Protein AF-A0A962F433-F1 (afdb_monomer_lite)

Radius of gyration: 28.14 Å; chains: 1; bounding box: 50×60×99 Å

Sequence (188 aa):
MLTGRLFIFEGDSFLDMFKFFKIVKGKINSLVKFFMELSWILIEVACFAVGLFFLVEISLDFKKDVLLYTNSAFVVCLGLASLSYNLSRAIKEDERSDKIQYAGERLTHGAVLFILASLLNFLNSHWLAELSPYSNLYEITGWIINIIGALIYLVLYVGLMSANAGIIVLHRDLLANMHRRKEMIDYM

Foldseek 3Di:
DDDDDPPPPDPVVVVVVVVVVVVVVVVVVVVVVVVVVVVLVVVLVVLLVVLVVVLVVCLVDVPPPLLVVLQVLLVVLQVQLVVLQVVLVVDPDVVLSVLSNLLSVLSNLLSVLSVVLSVLSVCLVVVCVVCVVPVVCVVVNVVVSVVSSVVSSVSSVSSSVSNSVSVVSVSVSVVVVVVVVVVVVVVD

pLDDT: mean 81.87, std 13.69, range [36.34, 98.0]

Structure (mmCIF, N/CA/C/O backbone):
data_AF-A0A962F433-F1
#
_entry.id   AF-A0A962F433-F1
#
loop_
_atom_site.group_PDB
_atom_site.id
_atom_site.type_symbol
_atom_site.label_atom_id
_atom_site.label_alt_id
_atom_site.label_comp_id
_atom_site.label_asym_id
_atom_site.label_entity_id
_atom_site.label_seq_id
_atom_site.pdbx_PDB_ins_code
_atom_site.Cartn_x
_atom_site.Cartn_y
_atom_site.Cartn_z
_atom_site.occupancy
_atom_site.B_iso_or_equiv
_atom_site.auth_seq_id
_atom_site.auth_comp_id
_atom_site.auth_asym_id
_atom_site.auth_atom_id
_atom_site.pdbx_PDB_model_num
ATOM 1 N N . MET A 1 1 ? -18.717 -47.685 63.479 1.00 38.16 1 MET A N 1
ATOM 2 C CA . MET A 1 1 ? -17.706 -46.654 63.801 1.00 38.16 1 MET A CA 1
ATOM 3 C C . MET A 1 1 ? -16.967 -46.288 62.519 1.00 38.16 1 MET A C 1
ATOM 5 O O . MET A 1 1 ? -15.966 -46.902 62.210 1.00 38.16 1 MET A O 1
ATOM 9 N N . LEU A 1 2 ? -17.516 -45.362 61.735 1.00 36.34 2 LEU A N 1
ATOM 10 C CA . LEU A 1 2 ? -16.852 -44.660 60.628 1.00 36.34 2 LEU A CA 1
ATOM 11 C C . LEU A 1 2 ? -17.648 -43.360 60.480 1.00 36.34 2 LEU A C 1
ATOM 13 O O . LEU A 1 2 ? -18.587 -43.258 59.698 1.00 36.34 2 LEU A O 1
ATOM 17 N N . THR A 1 3 ? -17.389 -42.423 61.389 1.00 42.47 3 THR A N 1
ATOM 18 C CA . THR A 1 3 ? -17.993 -41.095 61.366 1.00 42.47 3 THR A CA 1
ATOM 19 C C . THR A 1 3 ? -17.381 -40.318 60.211 1.00 42.47 3 THR A C 1
ATOM 21 O O . THR A 1 3 ? -16.181 -40.044 60.189 1.00 42.47 3 THR A O 1
ATOM 24 N N . GLY A 1 4 ? -18.229 -40.000 59.233 1.00 47.94 4 GLY A N 1
ATOM 25 C CA . GLY A 1 4 ? -17.903 -39.113 58.131 1.00 47.94 4 GLY A CA 1
ATOM 26 C C . GLY A 1 4 ? -17.435 -37.764 58.661 1.00 47.94 4 GLY A C 1
ATOM 27 O O . GLY A 1 4 ? -18.178 -37.050 59.331 1.00 47.94 4 GLY A O 1
ATOM 28 N N . ARG A 1 5 ? -16.195 -37.406 58.335 1.00 38.88 5 ARG A N 1
ATOM 29 C CA . ARG A 1 5 ? -15.767 -36.012 58.344 1.00 38.88 5 ARG A CA 1
ATOM 30 C C . ARG A 1 5 ? -16.198 -35.410 57.015 1.00 38.88 5 ARG A C 1
ATOM 32 O O . ARG A 1 5 ? -15.470 -35.483 56.029 1.00 38.88 5 ARG A O 1
ATOM 39 N N . LEU A 1 6 ? -17.407 -34.846 56.996 1.00 43.69 6 LEU A N 1
ATOM 40 C CA . LEU A 1 6 ? -17.711 -33.768 56.064 1.00 43.69 6 LEU A CA 1
ATOM 41 C C . LEU A 1 6 ? -16.676 -32.672 56.332 1.00 43.69 6 LEU A C 1
ATOM 43 O O . LEU A 1 6 ? -16.657 -32.086 57.414 1.00 43.69 6 LEU A O 1
ATOM 47 N N . PHE A 1 7 ? -15.794 -32.433 55.365 1.00 47.03 7 PHE A N 1
ATOM 48 C CA . PHE A 1 7 ? -15.006 -31.212 55.324 1.00 47.03 7 PHE A CA 1
ATOM 49 C C . PHE A 1 7 ? -15.984 -30.059 55.106 1.00 47.03 7 PHE A C 1
ATOM 51 O O . PHE A 1 7 ? -16.404 -29.776 53.986 1.00 47.03 7 PHE A O 1
ATOM 58 N N . ILE A 1 8 ? -16.395 -29.440 56.208 1.00 46.31 8 ILE A N 1
ATOM 59 C CA . ILE A 1 8 ? -17.013 -28.123 56.196 1.00 46.31 8 ILE A CA 1
ATOM 60 C C . ILE A 1 8 ? -15.886 -27.173 55.797 1.00 46.31 8 ILE A C 1
ATOM 62 O O . ILE A 1 8 ? -15.011 -26.859 56.597 1.00 46.31 8 ILE A O 1
ATOM 66 N N . PHE A 1 9 ? -15.859 -26.801 54.520 1.00 50.06 9 PHE A N 1
ATOM 67 C CA . PHE A 1 9 ? -15.048 -25.692 54.048 1.00 50.06 9 PHE A CA 1
ATOM 68 C C . PHE A 1 9 ? -15.630 -24.415 54.667 1.00 50.06 9 PHE A C 1
ATOM 70 O O . PHE A 1 9 ? -16.711 -23.967 54.288 1.00 50.06 9 PHE A O 1
ATOM 77 N N . GLU A 1 10 ? -14.941 -23.879 55.675 1.00 49.19 10 GLU A N 1
ATOM 78 C CA . GLU A 1 10 ? -15.210 -22.561 56.250 1.00 49.19 10 GLU A CA 1
ATOM 79 C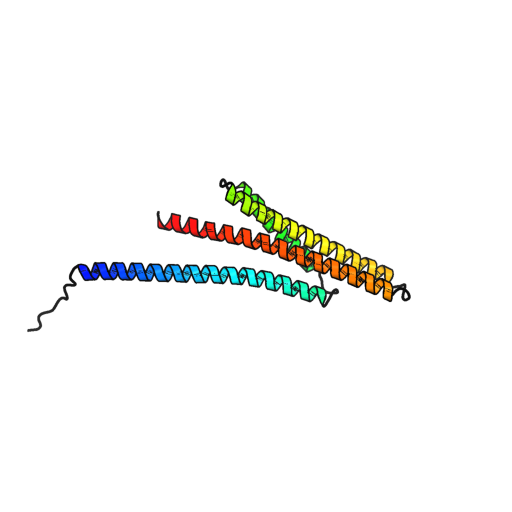 C . GLU A 1 10 ? -15.241 -21.502 55.134 1.00 49.19 10 GLU A C 1
ATOM 81 O O . GLU A 1 10 ? -14.459 -21.560 54.176 1.00 49.19 10 GLU A O 1
ATOM 86 N N . GLY A 1 11 ? -16.181 -20.557 55.241 1.00 53.44 11 GLY A N 1
ATOM 87 C CA . GLY A 1 11 ? -16.595 -19.624 54.183 1.00 53.44 11 GLY A CA 1
ATOM 88 C C . GLY A 1 11 ? -15.496 -18.749 53.562 1.00 53.44 11 GLY A C 1
ATOM 89 O O . GLY A 1 11 ? -15.713 -18.193 52.486 1.00 53.44 11 GLY A O 1
ATOM 90 N N . ASP A 1 12 ? -14.308 -18.686 54.161 1.00 58.72 12 ASP A N 1
ATOM 91 C CA . ASP A 1 12 ? -13.152 -17.952 53.631 1.00 58.72 12 ASP A CA 1
ATOM 92 C C . ASP A 1 12 ? -12.497 -18.662 52.431 1.00 58.72 12 ASP A C 1
ATOM 94 O O . ASP A 1 12 ? -12.064 -18.025 51.469 1.00 58.72 12 ASP A O 1
ATOM 98 N N . SER A 1 13 ? -12.531 -19.997 52.411 1.00 63.09 13 SER A N 1
ATOM 99 C CA . SER A 1 13 ? -11.939 -20.820 51.344 1.00 63.09 13 SER A CA 1
ATOM 100 C C . SER A 1 13 ? -12.614 -20.642 49.978 1.00 63.09 13 SER A C 1
ATOM 102 O O . SER A 1 13 ? -11.958 -20.675 48.934 1.00 63.09 13 SER A O 1
ATOM 104 N N . PHE A 1 14 ? -13.929 -20.409 49.967 1.00 62.56 14 PHE A N 1
ATOM 105 C CA . PHE A 1 14 ? -14.698 -20.197 48.743 1.00 62.56 14 PHE A CA 1
ATOM 106 C C . PHE A 1 14 ? -14.439 -18.802 48.159 1.00 62.56 14 PHE A C 1
ATOM 108 O O . PHE A 1 14 ? -14.333 -18.639 46.941 1.00 62.56 14 PHE A O 1
ATOM 115 N N . LEU A 1 15 ? -14.265 -17.801 49.027 1.00 70.06 15 LEU A N 1
ATOM 116 C CA . LEU A 1 15 ? -13.930 -16.433 48.640 1.00 70.06 15 LEU A CA 1
ATOM 117 C C . LEU A 1 15 ? -12.518 -16.351 48.036 1.00 70.06 15 LEU A C 1
ATOM 119 O O . LEU A 1 15 ? -12.305 -15.674 47.025 1.00 70.06 15 LEU A O 1
ATOM 123 N N . ASP A 1 16 ? -11.566 -17.080 48.616 1.00 74.88 16 ASP A N 1
ATOM 124 C CA . ASP A 1 16 ? -10.194 -17.167 48.115 1.00 74.88 16 ASP A CA 1
ATOM 125 C C . ASP A 1 16 ? -10.103 -17.954 46.805 1.00 74.88 16 ASP A C 1
ATOM 127 O O . ASP A 1 16 ? -9.388 -17.544 45.886 1.00 74.88 16 ASP A O 1
ATOM 131 N N . MET A 1 17 ? -10.915 -19.002 46.647 1.00 71.69 17 MET A N 1
ATOM 132 C CA . MET A 1 17 ? -11.066 -19.704 45.374 1.00 71.69 17 MET A CA 1
ATOM 133 C C . MET A 1 17 ? -11.628 -18.775 44.282 1.00 71.69 17 MET A C 1
ATOM 135 O O . MET A 1 17 ? -11.109 -18.747 43.165 1.00 71.69 17 MET A O 1
ATOM 139 N N . PHE A 1 18 ? -12.622 -17.936 44.594 1.00 72.69 18 PHE A N 1
ATOM 140 C CA . PHE A 1 18 ? -13.155 -16.936 43.658 1.00 72.69 18 PHE A CA 1
ATOM 141 C C . PHE A 1 18 ? -12.119 -15.874 43.259 1.00 72.69 18 PHE A C 1
ATOM 143 O O . PHE A 1 18 ? -12.003 -15.533 42.076 1.00 72.69 18 PHE A O 1
ATOM 150 N N . LYS A 1 19 ? -11.332 -15.365 44.216 1.00 74.19 19 LYS A N 1
ATOM 151 C CA . LYS A 1 19 ? -10.219 -14.441 43.932 1.00 74.19 19 LYS A CA 1
ATOM 152 C C . LYS A 1 19 ? -9.170 -15.099 43.039 1.00 74.19 19 LYS A C 1
ATOM 154 O O . LYS A 1 19 ? -8.729 -14.479 42.070 1.00 74.19 19 LYS A O 1
ATOM 159 N N . PHE A 1 20 ? -8.820 -16.354 43.316 1.00 76.88 20 PHE A N 1
ATOM 160 C CA . PHE A 1 20 ? -7.895 -17.132 42.499 1.00 76.88 20 PHE A CA 1
ATOM 161 C C . PHE A 1 20 ? -8.406 -17.282 41.060 1.00 76.88 20 PHE A C 1
ATOM 163 O O . PHE A 1 20 ? -7.689 -16.933 40.121 1.00 76.88 20 PHE A O 1
ATOM 170 N N . PHE A 1 21 ? -9.669 -17.678 40.863 1.00 75.88 21 PHE A N 1
ATOM 171 C CA . PHE A 1 21 ? -10.275 -17.762 39.529 1.00 75.88 21 PHE A CA 1
ATOM 172 C C . PHE A 1 21 ? -10.290 -16.415 38.799 1.00 75.88 21 PHE A C 1
ATOM 174 O O . PHE A 1 21 ? -10.007 -16.367 37.602 1.00 75.88 21 PHE A O 1
ATOM 181 N N . LYS A 1 22 ? -10.555 -15.306 39.500 1.00 74.81 22 LYS A N 1
ATOM 182 C CA . LYS A 1 22 ? -10.522 -13.959 38.911 1.00 74.81 22 LYS A CA 1
ATOM 183 C C . LYS A 1 22 ? -9.113 -13.571 38.448 1.00 74.81 22 LYS A C 1
ATOM 185 O O . LYS A 1 22 ? -8.963 -13.031 37.353 1.00 74.81 22 LYS A O 1
ATOM 190 N N . ILE A 1 23 ? -8.084 -13.888 39.237 1.00 81.75 23 ILE A N 1
ATOM 191 C CA . ILE A 1 23 ? -6.675 -13.644 38.887 1.00 81.75 23 ILE A CA 1
ATOM 192 C C . ILE A 1 23 ? -6.256 -14.506 37.690 1.00 81.75 23 ILE A C 1
ATOM 194 O O . ILE A 1 23 ? -5.648 -13.994 36.749 1.00 81.75 23 ILE A O 1
ATOM 198 N N . VAL A 1 24 ? -6.605 -15.796 37.693 1.00 81.44 24 VAL A N 1
ATOM 199 C CA . VAL A 1 24 ? -6.299 -16.720 36.591 1.00 81.44 24 VAL A CA 1
ATOM 200 C C . VAL A 1 24 ? -6.995 -16.274 35.304 1.00 81.44 24 VAL A C 1
ATOM 202 O O . VAL A 1 24 ? -6.338 -16.156 34.272 1.00 81.44 24 VAL A O 1
ATOM 205 N N . LYS A 1 25 ? -8.286 -15.921 35.363 1.00 76.44 25 LYS A N 1
ATOM 206 C CA . LYS A 1 25 ? -9.039 -15.390 34.215 1.00 76.44 25 LYS A CA 1
ATOM 207 C C . LYS A 1 25 ? -8.433 -14.084 33.688 1.00 76.44 25 LYS A C 1
ATOM 209 O O . LYS A 1 25 ? -8.300 -13.920 32.479 1.00 76.44 25 LYS A O 1
ATOM 214 N N . GLY A 1 26 ? -8.003 -13.187 34.579 1.00 79.25 26 GLY A N 1
ATOM 215 C CA . GLY A 1 26 ? -7.304 -11.953 34.208 1.00 79.25 26 GLY A CA 1
ATOM 216 C C . GLY A 1 26 ? -5.981 -12.213 33.481 1.00 79.25 26 GLY A C 1
ATOM 217 O O . GLY A 1 26 ? -5.722 -11.612 32.438 1.00 79.25 26 GLY A O 1
ATOM 218 N N . LYS A 1 27 ? -5.172 -13.160 33.976 1.00 81.69 27 LYS A N 1
ATOM 219 C CA . LYS A 1 27 ? -3.921 -13.568 33.317 1.00 81.69 27 LYS A CA 1
ATOM 220 C C . LYS A 1 27 ? -4.173 -14.205 31.951 1.00 81.69 27 LYS A C 1
ATOM 222 O O . LYS A 1 27 ? -3.491 -13.838 31.002 1.00 81.69 27 LYS A O 1
ATOM 227 N N . ILE A 1 28 ? -5.163 -15.093 31.833 1.00 81.25 28 ILE A N 1
ATOM 228 C CA . ILE A 1 28 ? -5.533 -15.727 30.557 1.00 81.25 28 ILE A CA 1
ATOM 229 C C . ILE A 1 28 ? -5.975 -14.670 29.537 1.00 81.25 28 ILE A C 1
ATOM 231 O O . ILE A 1 28 ? -5.488 -14.675 28.411 1.00 81.25 28 ILE A O 1
ATOM 235 N N . ASN A 1 29 ? -6.829 -13.721 29.930 1.00 78.25 29 ASN A N 1
ATOM 236 C CA . ASN A 1 29 ? -7.275 -12.647 29.038 1.00 78.25 29 ASN A CA 1
ATOM 237 C C . ASN A 1 29 ? -6.117 -11.759 28.562 1.00 78.25 29 ASN A C 1
ATOM 239 O O . ASN A 1 29 ? -6.071 -11.396 27.388 1.00 78.25 29 ASN A O 1
ATOM 243 N N . SER A 1 30 ? -5.172 -11.442 29.453 1.00 79.56 30 SER A N 1
ATOM 244 C CA . SER A 1 30 ? -3.957 -10.697 29.099 1.00 79.56 30 SER A CA 1
ATOM 245 C C . SER A 1 30 ? -3.109 -11.457 28.073 1.00 79.56 30 SER A C 1
ATOM 247 O O . SER A 1 30 ? -2.688 -10.898 27.062 1.00 79.56 30 SER A O 1
ATOM 249 N N . LEU A 1 31 ? -2.941 -12.764 28.280 1.00 81.25 31 LEU A N 1
ATOM 250 C CA . LEU A 1 31 ? -2.171 -13.638 27.399 1.00 81.25 31 LEU A CA 1
ATOM 251 C C . LEU A 1 31 ? -2.814 -13.751 26.006 1.00 81.25 31 LEU A C 1
ATOM 253 O O . LEU A 1 31 ? -2.136 -13.615 24.994 1.00 81.25 31 LEU A O 1
ATOM 257 N N . VAL A 1 32 ? -4.137 -13.931 25.947 1.00 80.62 32 VAL A N 1
ATOM 258 C CA . VAL A 1 32 ? -4.897 -13.974 24.686 1.00 80.62 32 VAL A CA 1
ATOM 259 C C . VAL A 1 32 ? -4.801 -12.645 23.936 1.00 80.62 32 VAL A C 1
ATOM 261 O O . VAL A 1 32 ? -4.606 -12.646 22.722 1.00 80.62 32 VAL A O 1
ATOM 264 N N . LYS A 1 33 ? -4.896 -11.510 24.641 1.00 78.56 33 LYS A N 1
ATOM 265 C CA . LYS A 1 33 ? -4.727 -10.183 24.035 1.00 78.56 33 LYS A CA 1
ATOM 266 C C . LYS A 1 33 ? -3.337 -10.030 23.414 1.00 78.56 33 LYS A C 1
ATOM 268 O O . LYS A 1 33 ? -3.244 -9.635 22.257 1.00 78.56 33 LYS A O 1
ATOM 273 N N . PHE A 1 34 ? -2.294 -10.433 24.137 1.00 81.69 34 PHE A N 1
ATOM 274 C CA . PHE A 1 34 ? -0.920 -10.414 23.639 1.00 81.69 34 PHE A CA 1
ATOM 275 C C . PHE A 1 34 ? -0.740 -11.267 22.373 1.00 81.69 34 PHE A C 1
ATOM 277 O O . PHE A 1 34 ? -0.182 -10.791 21.389 1.00 81.69 34 PHE A O 1
ATOM 284 N N . PHE A 1 35 ? -1.246 -12.506 22.357 1.00 82.81 35 PHE A N 1
ATOM 285 C CA . PHE A 1 35 ? -1.137 -13.370 21.175 1.00 82.81 35 PHE A CA 1
ATOM 286 C C . PHE A 1 35 ? -1.909 -12.834 19.969 1.00 82.81 35 PHE A C 1
ATOM 288 O O . PHE A 1 35 ? -1.421 -12.946 18.845 1.00 82.81 35 PHE A O 1
ATOM 295 N N . MET A 1 36 ? -3.079 -12.225 20.187 1.00 78.88 36 MET A N 1
ATOM 296 C CA . MET A 1 36 ? -3.802 -11.552 19.110 1.00 78.88 36 MET A CA 1
ATOM 297 C C . MET A 1 36 ? -2.973 -10.394 18.553 1.00 78.88 36 MET A C 1
ATOM 299 O O . MET A 1 36 ? -2.684 -10.400 17.361 1.00 78.88 36 MET A O 1
ATOM 303 N N . GLU A 1 37 ? -2.528 -9.454 19.391 1.00 81.50 37 GLU A N 1
ATOM 304 C CA . GLU A 1 37 ? -1.700 -8.314 18.962 1.00 81.50 37 GLU A CA 1
ATOM 305 C C . GLU A 1 37 ? -0.442 -8.767 18.202 1.00 81.50 37 GLU A C 1
ATOM 307 O O . GLU A 1 37 ? -0.130 -8.225 17.142 1.00 81.50 37 GLU A O 1
ATOM 312 N N . LEU A 1 38 ? 0.230 -9.819 18.679 1.00 85.12 38 LEU A N 1
ATOM 313 C CA . LEU A 1 38 ? 1.394 -10.395 18.009 1.00 85.12 38 LEU A CA 1
ATOM 314 C C . LEU A 1 38 ? 1.046 -10.983 16.634 1.00 85.12 38 LEU A C 1
ATOM 316 O O . LEU A 1 38 ? 1.749 -10.715 15.662 1.00 85.12 38 LEU A O 1
ATOM 320 N N . SER A 1 39 ? -0.036 -11.763 16.531 1.00 81.50 39 SER A N 1
ATOM 321 C CA . SER A 1 39 ? -0.467 -12.358 15.256 1.00 81.50 39 SER A CA 1
ATOM 322 C C . SER A 1 39 ? -0.776 -11.297 14.196 1.00 81.50 39 SER A C 1
ATOM 324 O O . SER A 1 39 ? -0.437 -11.463 13.027 1.00 81.50 39 SER A O 1
ATOM 326 N N . TRP A 1 40 ? -1.337 -10.167 14.621 1.00 81.12 40 TRP A N 1
ATOM 327 C CA . TRP A 1 40 ? -1.678 -9.038 13.767 1.00 81.12 40 TRP A CA 1
ATOM 328 C C . TRP A 1 40 ? -0.441 -8.294 13.257 1.00 81.12 40 TRP A C 1
ATOM 330 O O . TRP A 1 40 ? -0.351 -8.022 12.061 1.00 81.12 40 TRP A O 1
ATOM 340 N N . ILE A 1 41 ? 0.548 -8.042 14.122 1.00 85.94 41 ILE A N 1
ATOM 341 C CA . ILE A 1 41 ? 1.843 -7.468 13.713 1.00 85.94 41 ILE A CA 1
ATOM 342 C C . ILE A 1 41 ? 2.542 -8.389 12.706 1.00 85.94 41 ILE A C 1
ATOM 344 O O . ILE A 1 41 ? 3.097 -7.920 11.714 1.00 85.94 41 ILE A O 1
ATOM 348 N N . LEU A 1 42 ? 2.492 -9.706 12.925 1.00 87.19 42 LEU A N 1
ATOM 349 C CA . LEU A 1 42 ? 3.080 -10.673 11.998 1.00 87.19 42 LEU A CA 1
ATOM 350 C C . LEU A 1 42 ? 2.415 -10.624 10.616 1.00 87.19 42 LEU A C 1
ATOM 352 O O . LEU A 1 42 ? 3.120 -10.736 9.617 1.00 87.19 42 LEU A O 1
ATOM 356 N N . ILE A 1 43 ? 1.098 -10.408 10.544 1.00 85.00 43 ILE A N 1
ATOM 357 C CA . ILE A 1 43 ? 0.385 -10.229 9.270 1.00 85.00 43 ILE A CA 1
ATOM 358 C C . ILE A 1 43 ? 0.846 -8.948 8.562 1.00 85.00 43 ILE A C 1
ATOM 360 O O . ILE A 1 43 ? 1.142 -9.002 7.371 1.00 85.00 43 ILE A O 1
ATOM 364 N N . GLU A 1 44 ? 0.976 -7.819 9.269 1.00 86.00 44 GLU A N 1
ATOM 365 C CA . GLU A 1 44 ? 1.475 -6.562 8.677 1.00 86.00 44 GLU A CA 1
ATOM 366 C C . GLU A 1 44 ? 2.887 -6.725 8.101 1.00 86.00 44 GLU A C 1
ATOM 368 O O . GLU A 1 44 ? 3.152 -6.360 6.953 1.00 86.00 44 GLU A O 1
ATOM 373 N N . VAL A 1 45 ? 3.790 -7.323 8.885 1.00 88.62 45 VAL A N 1
ATOM 374 C CA . VAL A 1 45 ? 5.172 -7.584 8.465 1.00 88.62 45 VAL A CA 1
ATOM 375 C C . VAL A 1 45 ? 5.203 -8.548 7.281 1.00 88.62 45 VAL A C 1
ATOM 377 O O . VAL A 1 45 ? 5.955 -8.318 6.336 1.00 88.62 45 VAL A O 1
ATOM 380 N N . ALA A 1 46 ? 4.370 -9.592 7.288 1.00 87.56 46 ALA A N 1
ATOM 381 C CA . ALA A 1 46 ? 4.271 -10.535 6.181 1.00 87.56 46 ALA A CA 1
ATOM 382 C C . ALA A 1 46 ? 3.766 -9.857 4.898 1.00 87.56 46 ALA A C 1
ATOM 384 O O . ALA A 1 46 ? 4.375 -10.031 3.846 1.00 87.56 46 ALA A O 1
ATOM 385 N N . CYS A 1 47 ? 2.712 -9.038 4.970 1.00 86.19 47 CYS A N 1
ATOM 386 C CA . CYS A 1 47 ? 2.206 -8.283 3.820 1.00 86.19 47 CYS A CA 1
ATOM 387 C C . CYS A 1 47 ? 3.273 -7.343 3.242 1.00 86.19 47 CYS A C 1
ATOM 389 O O . CYS A 1 47 ? 3.460 -7.295 2.025 1.00 86.19 47 CYS A O 1
ATOM 391 N N . PHE A 1 48 ? 4.010 -6.637 4.103 1.00 90.00 48 PHE A N 1
ATOM 392 C CA . PHE A 1 48 ? 5.102 -5.771 3.668 1.00 90.00 48 PHE A CA 1
ATOM 393 C C . PHE A 1 48 ? 6.258 -6.562 3.040 1.00 90.00 48 PHE A C 1
ATOM 395 O O . PHE A 1 48 ? 6.759 -6.184 1.981 1.00 90.00 48 PHE A O 1
ATOM 402 N N . ALA A 1 49 ? 6.647 -7.690 3.641 1.00 90.56 49 ALA A N 1
ATOM 403 C CA . ALA A 1 49 ? 7.693 -8.566 3.122 1.00 90.56 49 ALA A CA 1
ATOM 404 C C . ALA A 1 49 ? 7.325 -9.164 1.756 1.00 90.56 49 ALA A C 1
ATOM 406 O O . ALA A 1 49 ? 8.178 -9.226 0.876 1.00 90.56 49 ALA A O 1
ATOM 407 N N . VAL A 1 50 ? 6.059 -9.541 1.548 1.00 89.56 50 VAL A N 1
ATOM 408 C CA . VAL A 1 50 ? 5.549 -9.988 0.242 1.00 89.56 50 VAL A CA 1
ATOM 409 C C . VAL A 1 50 ? 5.655 -8.866 -0.794 1.00 89.56 50 VAL A C 1
ATOM 411 O O . VAL A 1 50 ? 6.131 -9.100 -1.902 1.00 89.56 50 VAL A O 1
ATOM 414 N N . GLY A 1 51 ? 5.282 -7.634 -0.433 1.00 88.12 51 GLY A N 1
ATOM 415 C CA . GLY A 1 51 ? 5.451 -6.473 -1.309 1.00 88.12 51 GLY A CA 1
ATOM 416 C C . GLY A 1 51 ? 6.914 -6.220 -1.690 1.00 88.12 51 GLY A C 1
ATOM 417 O O . GLY A 1 51 ? 7.216 -6.002 -2.861 1.00 88.12 51 GLY A O 1
ATOM 418 N N . LEU A 1 52 ? 7.833 -6.309 -0.723 1.00 90.31 52 LEU A N 1
ATOM 419 C CA . LEU A 1 52 ? 9.273 -6.191 -0.972 1.00 90.31 52 LEU A CA 1
ATOM 420 C C . LEU A 1 52 ? 9.818 -7.334 -1.831 1.00 90.31 52 LEU A C 1
ATOM 422 O O . LEU A 1 52 ? 10.657 -7.091 -2.693 1.00 90.31 52 LEU A O 1
ATOM 426 N N . PHE A 1 53 ? 9.345 -8.561 -1.617 1.00 90.94 53 PHE A N 1
ATOM 427 C CA . PHE A 1 53 ? 9.730 -9.716 -2.421 1.00 90.94 53 PHE A CA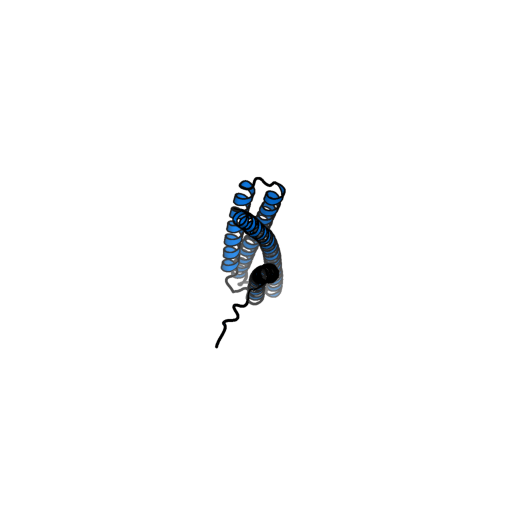 1
ATOM 428 C C . PHE A 1 53 ? 9.411 -9.484 -3.902 1.00 90.94 53 PHE A C 1
ATOM 430 O O . PHE A 1 53 ? 10.310 -9.586 -4.734 1.00 90.94 53 PHE A O 1
ATOM 437 N N . PHE A 1 54 ? 8.180 -9.070 -4.219 1.00 86.81 54 PHE A N 1
ATOM 438 C CA . PHE A 1 54 ? 7.796 -8.748 -5.598 1.00 86.81 54 PHE A CA 1
ATOM 439 C C . PHE A 1 54 ? 8.593 -7.572 -6.166 1.00 86.81 54 PHE A C 1
ATOM 441 O O . PHE A 1 54 ? 8.959 -7.572 -7.336 1.00 86.81 54 PHE A O 1
ATOM 448 N N . LEU A 1 55 ? 8.900 -6.574 -5.341 1.00 88.06 55 LEU A N 1
ATOM 449 C CA . LEU A 1 55 ? 9.691 -5.417 -5.750 1.00 88.06 55 LEU A CA 1
ATOM 450 C C . LEU A 1 55 ? 11.133 -5.810 -6.123 1.00 88.06 55 LEU A C 1
ATOM 452 O O . LEU A 1 55 ? 11.657 -5.333 -7.127 1.00 88.06 55 LEU A O 1
ATOM 456 N N . VAL A 1 56 ? 11.757 -6.718 -5.366 1.00 87.19 56 VAL A N 1
ATOM 457 C CA . VAL A 1 56 ? 13.071 -7.296 -5.701 1.00 87.19 56 VAL A CA 1
ATOM 458 C C . VAL A 1 56 ? 12.981 -8.168 -6.953 1.00 87.19 56 VAL A C 1
ATOM 460 O O . VAL A 1 56 ? 13.847 -8.086 -7.820 1.00 87.19 56 VAL A O 1
ATOM 463 N N . GLU A 1 57 ? 11.932 -8.976 -7.075 1.00 85.50 57 GLU A N 1
ATOM 464 C CA . GLU A 1 57 ? 11.699 -9.839 -8.233 1.00 85.50 57 GLU A CA 1
ATOM 465 C C . GLU A 1 57 ? 11.572 -9.035 -9.538 1.00 85.50 57 GLU A C 1
ATOM 467 O O . GLU A 1 57 ? 12.200 -9.390 -10.534 1.00 85.50 57 GLU A O 1
ATOM 472 N N . ILE A 1 58 ? 10.847 -7.912 -9.509 1.00 82.50 58 ILE A N 1
ATOM 473 C CA . ILE A 1 58 ? 10.723 -6.968 -10.632 1.00 82.50 58 ILE A CA 1
ATOM 474 C C . ILE A 1 58 ? 12.081 -6.341 -10.989 1.00 82.50 58 ILE A C 1
ATOM 476 O O . ILE A 1 58 ? 12.393 -6.193 -12.169 1.00 82.50 58 ILE A O 1
ATOM 480 N N . SER A 1 59 ? 12.911 -6.006 -9.996 1.00 78.38 59 SER A N 1
ATOM 481 C CA . SER A 1 59 ? 14.252 -5.448 -10.235 1.00 78.38 59 SER A CA 1
ATOM 482 C C . SER A 1 59 ? 15.231 -6.438 -10.855 1.00 78.38 59 SER A C 1
ATOM 484 O O . SER A 1 59 ? 16.138 -6.027 -11.578 1.00 78.38 59 SER A O 1
ATOM 486 N N . LEU A 1 60 ? 15.092 -7.727 -10.537 1.00 80.69 60 LEU A N 1
ATOM 487 C CA . LEU A 1 60 ? 15.964 -8.781 -11.054 1.00 80.69 60 LEU A CA 1
ATOM 488 C C . LEU A 1 60 ? 15.526 -9.270 -12.438 1.00 80.69 60 LEU A C 1
ATOM 490 O O . LEU A 1 60 ? 16.372 -9.702 -13.219 1.00 80.69 60 LEU A O 1
ATOM 494 N N . ASP A 1 61 ? 14.231 -9.196 -12.749 1.00 74.88 61 ASP A N 1
ATOM 495 C CA . ASP A 1 61 ? 13.677 -9.631 -14.028 1.00 74.88 61 ASP A CA 1
ATOM 496 C C . ASP A 1 61 ? 12.598 -8.665 -14.540 1.00 74.88 61 ASP A C 1
ATOM 498 O O . ASP A 1 61 ? 11.396 -8.869 -14.363 1.00 74.88 61 ASP A O 1
ATOM 502 N N . PHE A 1 62 ? 13.037 -7.624 -15.254 1.00 64.56 62 PHE A N 1
ATOM 503 C CA . PHE A 1 62 ? 12.153 -6.644 -15.898 1.00 64.56 62 PHE A CA 1
ATOM 504 C C . PHE A 1 62 ? 11.256 -7.234 -17.000 1.00 64.56 62 PHE A C 1
ATOM 506 O O . PHE A 1 62 ? 10.381 -6.532 -17.506 1.00 64.56 62 PHE A O 1
ATOM 513 N N . LYS A 1 63 ? 11.459 -8.499 -17.401 1.00 63.44 63 LYS A N 1
ATOM 514 C CA . LYS A 1 63 ? 10.598 -9.179 -18.380 1.00 63.44 63 LYS A CA 1
ATOM 515 C C . LYS A 1 63 ? 9.391 -9.857 -17.737 1.00 63.44 63 LYS A C 1
ATOM 517 O O . LYS A 1 63 ? 8.504 -10.287 -18.472 1.00 63.44 63 LYS A O 1
ATOM 522 N N . LYS A 1 64 ? 9.338 -9.968 -16.404 1.00 65.75 64 LYS A N 1
ATOM 523 C CA . LYS A 1 64 ? 8.133 -10.433 -15.705 1.00 65.75 64 LYS A CA 1
ATOM 524 C C . LYS A 1 64 ? 6.975 -9.466 -15.906 1.00 65.75 64 LYS A C 1
ATOM 526 O O . LYS A 1 64 ? 7.177 -8.289 -16.184 1.00 65.75 64 LYS A O 1
ATOM 531 N N . ASP A 1 65 ? 5.755 -9.964 -15.714 1.00 71.62 65 ASP A N 1
ATOM 532 C CA . ASP A 1 65 ? 4.507 -9.203 -15.834 1.00 71.62 65 ASP A CA 1
ATOM 533 C C . ASP A 1 65 ? 4.351 -8.139 -14.725 1.00 71.62 65 ASP A C 1
ATOM 535 O O . ASP A 1 65 ? 3.436 -8.179 -13.902 1.00 71.62 65 ASP A O 1
ATOM 539 N N . VAL A 1 66 ? 5.226 -7.126 -14.715 1.00 81.00 66 VAL A N 1
ATOM 540 C CA . VAL A 1 66 ? 5.153 -5.944 -13.837 1.00 81.00 66 VAL A CA 1
ATOM 541 C C . VAL A 1 66 ? 3.776 -5.286 -13.949 1.00 81.00 66 VAL A C 1
ATOM 543 O O . VAL A 1 66 ? 3.212 -4.836 -12.952 1.00 81.00 66 VAL A O 1
ATOM 546 N N . LEU A 1 67 ? 3.199 -5.282 -15.154 1.00 84.81 67 LEU A N 1
ATOM 547 C CA . LEU A 1 67 ? 1.857 -4.768 -15.434 1.00 84.81 67 LEU A CA 1
ATOM 548 C C . LEU A 1 67 ? 0.781 -5.491 -14.616 1.00 84.81 67 LEU A C 1
ATOM 550 O O . LEU A 1 67 ? -0.100 -4.846 -14.053 1.00 84.81 67 LEU A O 1
ATOM 554 N N . LEU A 1 68 ? 0.857 -6.821 -14.507 1.00 87.12 68 LEU A N 1
ATOM 555 C CA . LEU A 1 68 ? -0.121 -7.602 -13.752 1.00 87.12 68 LEU A CA 1
ATOM 556 C C . LEU A 1 68 ? -0.060 -7.254 -12.262 1.00 87.12 68 LEU A C 1
ATOM 558 O O . LEU A 1 68 ? -1.097 -6.986 -11.648 1.00 87.12 68 LEU A O 1
ATOM 562 N N . TYR A 1 69 ? 1.145 -7.218 -11.687 1.00 87.06 69 TYR A N 1
ATOM 563 C CA . TYR A 1 69 ? 1.338 -6.931 -10.264 1.00 87.06 69 TYR A CA 1
ATOM 564 C C . TYR A 1 69 ? 0.921 -5.506 -9.903 1.00 87.06 69 TYR A C 1
ATOM 566 O O . TYR A 1 69 ? 0.180 -5.300 -8.942 1.00 87.06 69 TYR A O 1
ATOM 574 N N . THR A 1 70 ? 1.340 -4.522 -10.698 1.00 90.38 70 THR A N 1
ATOM 575 C CA . THR A 1 70 ? 1.020 -3.107 -10.463 1.00 90.38 70 THR A CA 1
ATOM 576 C C . THR A 1 70 ? -0.463 -2.806 -10.628 1.00 90.38 70 THR A C 1
ATOM 578 O O . THR A 1 70 ? -1.037 -2.120 -9.784 1.00 90.38 70 THR A O 1
ATOM 581 N N . ASN A 1 71 ? -1.123 -3.382 -11.635 1.00 91.31 71 ASN A N 1
ATOM 582 C CA . ASN A 1 71 ? -2.564 -3.217 -11.820 1.00 91.31 71 ASN A CA 1
ATOM 583 C C . ASN A 1 71 ? -3.363 -3.911 -10.708 1.00 91.31 71 ASN A C 1
ATOM 585 O O . ASN A 1 71 ? -4.339 -3.350 -10.209 1.00 91.31 71 ASN A O 1
ATOM 589 N N . SER A 1 72 ? -2.931 -5.096 -10.267 1.00 92.00 72 SER A N 1
ATOM 590 C CA . SER A 1 72 ? -3.565 -5.793 -9.140 1.00 92.00 72 SER A CA 1
ATOM 591 C C . SER A 1 72 ? -3.436 -4.982 -7.848 1.00 92.00 72 SER A C 1
ATOM 593 O O . SER A 1 72 ? -4.427 -4.758 -7.152 1.00 92.00 72 SER A O 1
ATOM 595 N N . ALA A 1 73 ? -2.234 -4.476 -7.555 1.00 91.88 73 ALA A N 1
ATOM 596 C CA . ALA A 1 73 ? -1.980 -3.625 -6.396 1.00 91.88 73 ALA A CA 1
ATOM 597 C C . ALA A 1 73 ? -2.785 -2.317 -6.452 1.00 91.88 73 ALA A C 1
ATOM 599 O O . ALA A 1 73 ? -3.352 -1.905 -5.438 1.00 91.88 73 ALA A O 1
ATOM 600 N N . PHE A 1 74 ? -2.897 -1.701 -7.634 1.00 95.56 74 PHE A N 1
ATOM 601 C CA . PHE A 1 74 ? -3.744 -0.532 -7.875 1.00 95.56 74 PHE A CA 1
ATOM 602 C C . PHE A 1 74 ? -5.208 -0.804 -7.504 1.00 95.56 74 PHE A C 1
ATOM 604 O O . PHE A 1 74 ? -5.778 -0.056 -6.708 1.00 95.56 74 PHE A O 1
ATOM 611 N N . VAL A 1 75 ? -5.803 -1.886 -8.019 1.00 96.62 75 VAL A N 1
ATOM 612 C CA . VAL A 1 75 ? -7.210 -2.234 -7.753 1.00 96.62 75 VAL A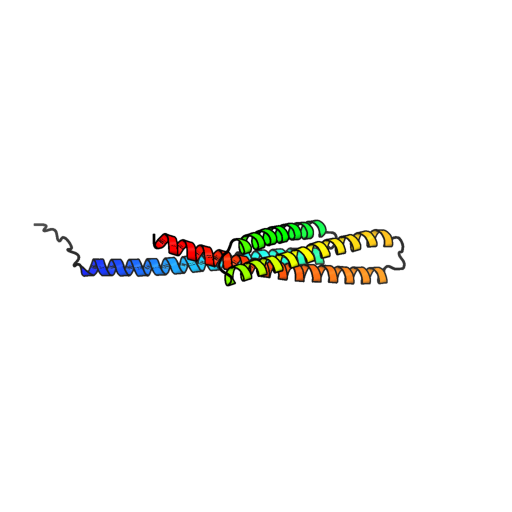 CA 1
ATOM 613 C C . VAL A 1 75 ? -7.447 -2.487 -6.266 1.00 96.62 75 VAL A C 1
ATOM 615 O O . VAL A 1 75 ? -8.406 -1.961 -5.701 1.00 96.62 75 VAL A O 1
ATOM 618 N N . VAL A 1 76 ? -6.563 -3.248 -5.612 1.00 94.94 76 VAL A N 1
ATOM 619 C CA . VAL A 1 76 ? -6.679 -3.543 -4.175 1.00 94.94 76 VAL A CA 1
ATOM 620 C C . VAL A 1 76 ? -6.586 -2.262 -3.346 1.00 94.94 76 VAL A C 1
ATOM 622 O O . VAL A 1 76 ? -7.441 -2.020 -2.494 1.00 94.94 76 VAL A O 1
ATOM 625 N N . CYS A 1 77 ? -5.593 -1.410 -3.614 1.00 96.25 77 CYS A N 1
ATOM 626 C CA . CYS A 1 77 ? -5.417 -0.161 -2.875 1.00 96.25 77 CYS A CA 1
ATOM 627 C C . CYS A 1 77 ? -6.597 0.790 -3.075 1.00 96.25 77 CYS A C 1
ATOM 629 O O . CYS A 1 77 ? -7.079 1.368 -2.104 1.00 96.25 77 CYS A O 1
ATOM 631 N N . LEU A 1 78 ? -7.103 0.922 -4.304 1.00 96.94 78 LEU A N 1
ATOM 632 C CA . LEU A 1 78 ? -8.243 1.786 -4.596 1.00 96.94 78 LEU A CA 1
ATOM 633 C C . LEU A 1 78 ? -9.541 1.259 -3.964 1.00 96.94 78 LEU A C 1
ATOM 635 O O . LEU A 1 78 ? -10.330 2.041 -3.431 1.00 96.94 78 LEU A O 1
ATOM 639 N N . GLY A 1 79 ? -9.746 -0.061 -3.966 1.00 97.44 79 GLY A N 1
ATOM 640 C CA . GLY A 1 79 ? -10.871 -0.701 -3.286 1.00 97.44 79 GLY A CA 1
ATOM 641 C C . GLY A 1 79 ? -10.850 -0.445 -1.777 1.00 97.44 79 GLY A C 1
ATOM 642 O O . GLY A 1 79 ? -11.846 0.003 -1.208 1.00 97.44 79 GLY A O 1
ATOM 643 N N . LEU A 1 80 ? -9.695 -0.642 -1.133 1.00 95.50 80 LEU A N 1
ATOM 644 C CA . LEU A 1 80 ? -9.514 -0.339 0.289 1.00 95.50 80 LEU A CA 1
ATOM 645 C C . LEU A 1 80 ? -9.656 1.159 0.584 1.00 95.50 80 LEU A C 1
ATOM 647 O O . LEU A 1 80 ? -10.273 1.527 1.583 1.00 95.50 80 LEU A O 1
ATOM 651 N N . ALA A 1 81 ? -9.145 2.035 -0.283 1.00 97.25 81 ALA A N 1
ATOM 652 C CA . ALA A 1 81 ? -9.307 3.478 -0.142 1.00 97.25 81 ALA A CA 1
ATOM 653 C C . ALA A 1 81 ? -10.786 3.882 -0.196 1.00 97.25 81 ALA A C 1
ATOM 655 O O . ALA A 1 81 ? -11.255 4.619 0.669 1.00 97.25 81 ALA A O 1
ATOM 656 N N . SER A 1 82 ? -11.546 3.348 -1.158 1.00 97.50 82 SER A N 1
ATOM 657 C CA . SER A 1 82 ? -12.988 3.589 -1.277 1.00 97.50 82 SER A CA 1
ATOM 658 C C . SER A 1 82 ? -13.744 3.152 -0.020 1.00 97.50 82 SER A C 1
ATOM 660 O O . SER A 1 82 ? -14.541 3.920 0.521 1.00 97.50 82 SER A O 1
ATOM 662 N N . LEU A 1 83 ? -13.447 1.955 0.498 1.00 95.56 83 LEU A N 1
ATOM 663 C CA . LEU A 1 83 ? -14.018 1.475 1.759 1.00 95.56 83 LEU A CA 1
ATOM 664 C C . LEU A 1 83 ? -13.665 2.393 2.933 1.00 95.56 83 LEU A C 1
ATOM 666 O O . LEU A 1 83 ? -14.532 2.689 3.750 1.00 95.56 83 LEU A O 1
ATOM 670 N N . SER A 1 84 ? -12.428 2.882 2.986 1.00 95.44 84 SER A N 1
ATOM 671 C CA . SER A 1 84 ? -11.958 3.793 4.035 1.00 95.44 84 SER A CA 1
ATOM 672 C C . SER A 1 84 ? -12.708 5.121 4.001 1.00 95.44 84 SER A C 1
ATOM 674 O O . SER A 1 84 ? -13.247 5.542 5.018 1.00 95.44 84 SER A O 1
ATOM 676 N N . TYR A 1 85 ? -12.839 5.748 2.831 1.00 96.00 85 TYR A N 1
ATOM 677 C CA . TYR A 1 85 ? -13.598 6.994 2.695 1.00 96.00 85 TYR A CA 1
ATOM 678 C C . TYR A 1 85 ? -15.091 6.820 2.985 1.00 96.00 85 TYR A C 1
ATOM 680 O O . TYR A 1 85 ? -15.726 7.716 3.537 1.00 96.00 85 TYR A O 1
ATOM 688 N N . ASN A 1 86 ? -15.672 5.675 2.629 1.00 95.00 86 ASN A N 1
ATOM 689 C CA . ASN A 1 86 ? -17.056 5.375 2.988 1.00 95.00 86 ASN A CA 1
ATOM 690 C C . ASN A 1 86 ? -17.210 5.184 4.502 1.00 95.00 86 ASN A C 1
ATOM 692 O O . ASN A 1 86 ? -18.179 5.664 5.089 1.00 95.00 86 ASN A O 1
ATOM 696 N N . LEU A 1 87 ? -16.245 4.518 5.140 1.00 92.44 87 LEU A N 1
ATOM 697 C CA . LEU A 1 87 ? -16.243 4.297 6.580 1.00 92.44 87 LEU A CA 1
ATOM 698 C C . LEU A 1 87 ? -16.041 5.601 7.361 1.00 92.44 87 LEU A C 1
ATOM 700 O O . LEU A 1 87 ? -16.752 5.810 8.340 1.00 92.44 87 LEU A O 1
ATOM 704 N N . SER A 1 88 ? -15.131 6.485 6.932 1.00 94.06 88 SER A N 1
ATOM 705 C CA . SER A 1 88 ? -14.903 7.770 7.607 1.00 94.06 88 SER A CA 1
ATOM 706 C C . SER A 1 88 ? -16.177 8.616 7.624 1.00 94.06 88 SER A C 1
ATOM 708 O O . SER A 1 88 ? -16.594 9.074 8.680 1.00 94.06 88 SER A O 1
ATOM 710 N N . ARG A 1 89 ? -16.896 8.689 6.495 1.00 92.06 89 ARG A N 1
ATOM 711 C CA . ARG A 1 89 ? -18.190 9.392 6.393 1.00 92.06 89 ARG A CA 1
ATOM 712 C C . ARG A 1 89 ? -19.287 8.820 7.292 1.00 92.06 89 ARG A C 1
ATOM 714 O O . ARG A 1 89 ? -20.219 9.535 7.644 1.00 92.06 89 ARG A O 1
ATOM 721 N N . ALA A 1 90 ? -19.223 7.531 7.616 1.00 90.75 90 ALA A N 1
ATOM 722 C CA . ALA A 1 90 ? -20.215 6.873 8.461 1.00 90.75 90 ALA A CA 1
ATOM 723 C C . ALA A 1 90 ? -19.954 7.076 9.966 1.00 90.75 90 ALA A C 1
ATOM 725 O O . ALA A 1 90 ? -20.831 6.794 10.788 1.00 90.75 90 ALA A O 1
ATOM 726 N N . ILE A 1 91 ? -18.760 7.535 10.345 1.00 89.38 91 ILE A N 1
ATOM 727 C CA . ILE A 1 91 ? -18.347 7.705 11.738 1.00 89.38 91 ILE A CA 1
ATOM 728 C C . ILE A 1 91 ? -18.648 9.132 12.195 1.00 89.38 91 ILE A C 1
ATOM 730 O O . ILE A 1 91 ? -18.344 10.098 11.511 1.00 89.38 91 ILE A O 1
ATOM 734 N N . LYS A 1 92 ? -19.252 9.255 13.382 1.00 84.94 92 LYS A N 1
ATOM 735 C CA . LYS A 1 92 ? -19.592 10.547 14.005 1.00 84.94 92 LYS A CA 1
ATOM 736 C C . LYS A 1 92 ? -18.474 11.121 14.886 1.00 84.94 92 LYS A C 1
ATOM 738 O O . LYS A 1 92 ? -18.584 12.250 15.336 1.00 84.94 92 LYS A O 1
ATOM 743 N N . GLU A 1 93 ? -17.462 10.316 15.205 1.00 84.06 93 GLU A N 1
ATOM 744 C CA . GLU A 1 93 ? -16.297 10.725 15.998 1.00 84.06 93 GLU A CA 1
ATOM 745 C C . GLU A 1 93 ? -15.264 11.390 15.074 1.00 84.06 93 GLU A C 1
ATOM 747 O O . GLU A 1 93 ? -14.607 10.681 14.307 1.00 84.06 93 GLU A O 1
ATOM 752 N N . ASP A 1 94 ? -15.096 12.713 15.166 1.00 83.19 94 ASP A N 1
ATOM 753 C CA . ASP A 1 94 ? -14.229 13.495 14.265 1.00 83.19 94 ASP A CA 1
ATOM 754 C C . ASP A 1 94 ? -12.789 12.953 14.207 1.00 83.19 94 ASP A C 1
ATOM 756 O O . ASP A 1 94 ? -12.293 12.610 13.136 1.00 83.19 94 ASP A O 1
ATOM 760 N N . GLU A 1 95 ? -12.142 12.731 15.358 1.00 88.44 95 GLU A N 1
ATOM 761 C CA . GLU A 1 95 ? -10.743 12.268 15.403 1.00 88.44 95 GLU A CA 1
ATOM 762 C C . GLU A 1 95 ? -10.546 10.887 14.748 1.00 88.44 95 GLU A C 1
ATOM 764 O O . GLU A 1 95 ? -9.507 10.583 14.155 1.00 88.44 95 GLU A O 1
ATOM 769 N N . ARG A 1 96 ? -11.545 10.009 14.864 1.00 88.12 96 ARG A N 1
ATOM 770 C CA . ARG A 1 96 ? -11.496 8.676 14.265 1.00 88.12 96 ARG A CA 1
ATOM 771 C C . ARG A 1 96 ? -11.798 8.727 12.770 1.00 88.12 96 ARG A C 1
ATOM 773 O O . ARG A 1 96 ? -11.149 8.016 12.000 1.00 88.12 96 ARG A O 1
ATOM 780 N N . SER A 1 97 ? -12.752 9.565 12.369 1.00 91.62 97 SER A N 1
ATOM 781 C CA . SER A 1 97 ? -13.036 9.845 10.963 1.00 91.62 97 SER A CA 1
ATOM 782 C C . SER A 1 97 ? -11.773 10.329 10.245 1.00 91.62 97 SER A C 1
ATOM 784 O O . SER A 1 97 ? -11.407 9.755 9.217 1.00 91.62 97 SER A O 1
ATOM 786 N N . ASP A 1 98 ? -11.039 11.273 10.841 1.00 93.50 98 ASP A N 1
ATOM 787 C CA . ASP A 1 98 ? -9.804 11.829 10.278 1.00 93.50 98 ASP A CA 1
ATOM 788 C C . ASP A 1 98 ? -8.716 10.765 10.084 1.00 93.50 98 ASP A C 1
ATOM 790 O O . ASP A 1 98 ? -8.073 10.701 9.035 1.00 93.50 98 ASP A O 1
ATOM 794 N N . LYS A 1 99 ? -8.531 9.866 11.062 1.00 93.88 99 LYS A N 1
ATOM 795 C CA . LYS A 1 99 ? -7.556 8.762 10.956 1.00 93.88 99 LYS A CA 1
ATOM 796 C C . LYS A 1 99 ? -7.881 7.820 9.798 1.00 93.88 99 LYS A C 1
ATOM 798 O O . LYS A 1 99 ? -6.986 7.412 9.057 1.00 93.88 99 LYS A O 1
ATOM 803 N N . ILE A 1 100 ? -9.152 7.472 9.628 1.00 94.62 100 ILE A N 1
ATOM 804 C CA . ILE A 1 100 ? -9.590 6.574 8.553 1.00 94.62 100 ILE A CA 1
ATOM 805 C C . ILE A 1 100 ? -9.511 7.281 7.198 1.00 94.62 100 ILE A C 1
ATOM 807 O O . ILE A 1 100 ? -9.104 6.667 6.210 1.00 94.62 100 ILE A O 1
ATOM 811 N N . GLN A 1 101 ? -9.835 8.573 7.145 1.00 96.06 101 GLN A N 1
ATOM 812 C CA . GLN A 1 101 ? -9.657 9.379 5.944 1.00 96.06 101 GLN A CA 1
ATOM 813 C C . GLN A 1 101 ? -8.182 9.429 5.530 1.00 96.06 101 GLN A C 1
ATOM 815 O O . GLN A 1 101 ? -7.867 9.154 4.373 1.00 96.06 101 GLN A O 1
ATOM 820 N N . TYR A 1 102 ? -7.277 9.684 6.477 1.00 95.69 102 TYR A N 1
ATOM 821 C CA . TYR A 1 102 ? -5.834 9.660 6.241 1.00 95.69 102 TYR A CA 1
ATOM 822 C C . TYR A 1 102 ? -5.363 8.307 5.689 1.00 95.69 102 TYR A C 1
ATOM 824 O O . TYR A 1 102 ? -4.554 8.249 4.760 1.00 95.69 102 TYR A O 1
ATOM 832 N N . ALA A 1 103 ? -5.888 7.199 6.216 1.00 96.06 103 ALA A N 1
ATOM 833 C CA . ALA A 1 103 ? -5.584 5.876 5.683 1.00 96.06 103 ALA A CA 1
ATOM 834 C C . ALA A 1 103 ? -6.044 5.721 4.222 1.00 96.06 103 ALA A C 1
ATOM 836 O O . ALA A 1 103 ? -5.284 5.228 3.384 1.00 96.06 103 ALA A O 1
ATOM 837 N N . GLY A 1 104 ? -7.248 6.207 3.901 1.00 96.38 104 GLY A N 1
ATOM 838 C CA . GLY A 1 104 ? -7.768 6.264 2.534 1.00 96.38 104 GLY A CA 1
ATOM 839 C C . GLY A 1 104 ? -6.896 7.104 1.594 1.00 96.38 104 GLY A C 1
ATOM 840 O O . GLY A 1 104 ? -6.616 6.681 0.472 1.00 96.38 104 GLY A O 1
ATOM 841 N N . GLU A 1 105 ? -6.387 8.247 2.058 1.00 97.56 105 GLU A N 1
ATOM 842 C CA . GLU A 1 105 ? -5.467 9.104 1.296 1.00 97.56 105 GLU A CA 1
ATOM 843 C C . GLU A 1 105 ? -4.147 8.395 0.995 1.00 97.56 105 GLU A C 1
ATOM 845 O O . GLU A 1 105 ? -3.666 8.414 -0.140 1.00 97.56 105 GLU A O 1
ATOM 850 N N . ARG A 1 106 ? -3.580 7.697 1.983 1.00 97.75 106 ARG A N 1
ATOM 851 C CA . ARG A 1 106 ? -2.331 6.941 1.821 1.00 97.75 106 ARG A CA 1
ATOM 852 C C . ARG A 1 106 ? -2.469 5.764 0.862 1.00 97.75 106 ARG A C 1
ATOM 854 O O . ARG A 1 106 ? -1.567 5.544 0.048 1.00 97.75 106 ARG A O 1
ATOM 861 N N . LEU A 1 107 ? -3.599 5.062 0.907 1.00 97.38 107 L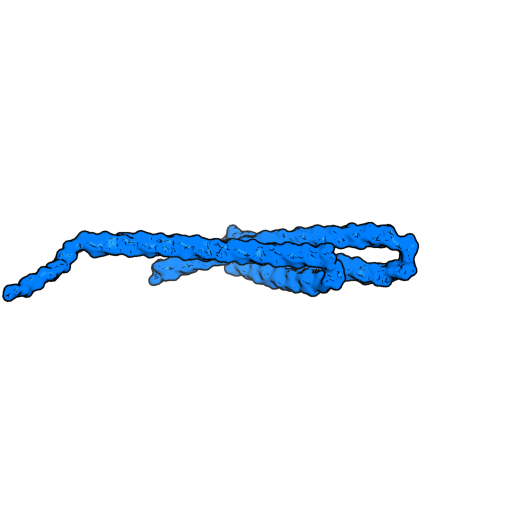EU A N 1
ATOM 862 C CA . LEU A 1 107 ? -3.939 4.005 -0.045 1.00 97.38 107 LEU A CA 1
ATOM 863 C C . LEU A 1 107 ? -4.160 4.553 -1.458 1.00 97.38 107 LEU A C 1
ATOM 865 O O . LEU A 1 107 ? -3.655 3.975 -2.416 1.00 97.38 107 LEU A O 1
ATOM 869 N N . THR A 1 108 ? -4.848 5.690 -1.595 1.00 98.00 108 THR A N 1
ATOM 870 C CA . THR A 1 108 ? -5.054 6.358 -2.891 1.00 98.00 108 THR A CA 1
ATOM 871 C C . THR A 1 108 ? -3.725 6.786 -3.499 1.00 98.00 108 THR A C 1
ATOM 873 O O . THR A 1 108 ? -3.469 6.529 -4.672 1.00 98.00 108 THR A O 1
ATOM 876 N N . HIS A 1 109 ? -2.840 7.378 -2.697 1.00 97.25 109 HIS A N 1
ATOM 877 C CA . HIS A 1 109 ? -1.503 7.755 -3.138 1.00 97.25 109 HIS A CA 1
ATOM 878 C C . HIS A 1 109 ? -0.686 6.530 -3.586 1.00 97.25 109 HIS A C 1
ATOM 880 O O . HIS A 1 109 ? -0.067 6.562 -4.647 1.00 97.25 109 HIS A O 1
ATOM 886 N N . GLY A 1 110 ? -0.756 5.417 -2.846 1.00 96.06 110 GLY A N 1
ATOM 887 C CA . GLY A 1 110 ? -0.164 4.142 -3.264 1.00 96.06 110 GLY A CA 1
ATOM 888 C C . GLY A 1 110 ? -0.728 3.640 -4.597 1.00 96.06 110 GLY A C 1
ATOM 889 O O . GLY A 1 110 ? 0.035 3.317 -5.503 1.00 96.06 110 GLY A O 1
ATOM 890 N N . ALA A 1 111 ? -2.054 3.653 -4.755 1.00 97.00 111 ALA A N 1
ATOM 891 C CA . ALA A 1 111 ? -2.731 3.256 -5.987 1.00 97.00 111 ALA A CA 1
ATOM 892 C C . ALA A 1 111 ? -2.268 4.096 -7.190 1.00 97.00 111 ALA A C 1
ATOM 894 O O . ALA A 1 111 ? -1.904 3.539 -8.225 1.00 97.00 111 ALA A O 1
ATOM 895 N N . VAL A 1 112 ? -2.217 5.424 -7.038 1.00 97.19 112 VAL A N 1
ATOM 896 C CA . VAL A 1 112 ? -1.729 6.343 -8.079 1.00 97.19 112 VAL A CA 1
ATOM 897 C C . VAL A 1 112 ? -0.286 6.016 -8.470 1.00 97.19 112 VAL A C 1
ATOM 899 O O . VAL A 1 112 ? 0.034 5.965 -9.654 1.00 97.19 112 VAL A O 1
ATOM 902 N N . LEU A 1 113 ? 0.586 5.734 -7.502 1.00 96.12 113 LEU A N 1
ATOM 903 C CA . LEU A 1 113 ? 1.971 5.362 -7.794 1.00 96.12 113 LEU A CA 1
ATOM 904 C C . LEU A 1 113 ? 2.071 4.006 -8.507 1.00 96.12 113 LEU A C 1
ATOM 906 O O . LEU A 1 113 ? 2.857 3.875 -9.442 1.00 96.12 113 LEU A O 1
ATOM 910 N N . PHE A 1 114 ? 1.246 3.020 -8.146 1.00 94.88 114 PHE A N 1
ATOM 911 C CA . PHE A 1 114 ? 1.228 1.730 -8.841 1.00 94.88 114 PHE A CA 1
ATOM 912 C C . PHE A 1 114 ? 0.776 1.852 -10.297 1.00 94.88 114 PHE A C 1
ATOM 914 O O . PHE A 1 114 ? 1.426 1.287 -11.177 1.00 94.88 114 PHE A O 1
ATOM 921 N N . ILE A 1 115 ? -0.276 2.625 -10.587 1.00 94.62 115 ILE A N 1
ATOM 922 C CA . ILE A 1 115 ? -0.702 2.831 -11.978 1.00 94.62 115 ILE A CA 1
ATOM 923 C C . ILE A 1 115 ? 0.318 3.663 -12.770 1.00 94.62 115 ILE A C 1
ATOM 925 O O . ILE A 1 115 ? 0.569 3.368 -13.935 1.00 94.62 115 ILE A O 1
ATOM 929 N N . LEU A 1 116 ? 0.982 4.643 -12.145 1.00 93.69 116 LEU A N 1
ATOM 930 C CA . LEU A 1 116 ? 2.077 5.385 -12.780 1.00 93.69 116 LEU A CA 1
ATOM 931 C C . LEU A 1 116 ? 3.263 4.475 -13.117 1.00 93.69 116 LEU A C 1
ATOM 933 O O . LEU A 1 116 ? 3.791 4.550 -14.224 1.00 93.69 116 LEU A O 1
ATOM 937 N N . ALA A 1 117 ? 3.657 3.584 -12.206 1.00 91.12 117 ALA A N 1
ATOM 938 C CA . ALA A 1 117 ? 4.699 2.596 -12.471 1.00 91.12 117 ALA A CA 1
ATOM 939 C C . ALA A 1 117 ? 4.309 1.635 -13.607 1.00 91.12 117 ALA A C 1
ATOM 941 O O . ALA A 1 117 ? 5.141 1.334 -14.462 1.00 91.12 117 ALA A O 1
ATOM 942 N N . SER A 1 118 ? 3.042 1.209 -13.655 1.00 90.69 118 SER A N 1
ATOM 943 C CA . SER A 1 118 ? 2.481 0.398 -14.746 1.00 90.69 118 SER A CA 1
ATOM 944 C C . SER A 1 118 ? 2.627 1.104 -16.101 1.00 90.69 118 SER A C 1
ATOM 946 O O . SER A 1 118 ? 3.168 0.534 -17.051 1.00 90.69 118 SER A O 1
ATOM 948 N N . LEU A 1 119 ? 2.244 2.385 -16.173 1.00 90.25 119 LEU A N 1
ATOM 949 C CA . LEU A 1 119 ? 2.373 3.208 -17.381 1.00 90.25 119 LEU A CA 1
ATOM 950 C C . LEU A 1 119 ? 3.833 3.417 -17.797 1.00 90.25 119 LEU A C 1
ATOM 952 O O . LEU A 1 119 ? 4.156 3.276 -18.974 1.00 90.25 119 LEU A O 1
ATOM 956 N N . LEU A 1 120 ? 4.726 3.716 -16.849 1.00 88.12 120 LEU A N 1
ATOM 957 C CA . LEU A 1 120 ? 6.156 3.872 -17.128 1.00 88.12 120 LEU A CA 1
ATOM 958 C C . LEU A 1 120 ? 6.767 2.577 -17.671 1.00 88.12 120 LEU A C 1
ATOM 960 O O . LEU A 1 120 ? 7.536 2.622 -18.628 1.00 88.12 120 LEU A O 1
ATOM 964 N N . ASN A 1 121 ? 6.395 1.424 -17.111 1.00 86.00 121 ASN A N 1
ATOM 965 C CA . ASN A 1 121 ? 6.862 0.130 -17.599 1.00 86.00 121 ASN A CA 1
ATOM 966 C C . ASN A 1 121 ? 6.328 -0.185 -19.005 1.00 86.00 121 ASN A C 1
ATOM 968 O O . ASN A 1 121 ? 7.070 -0.670 -19.863 1.00 86.00 121 ASN A O 1
ATOM 972 N N . PHE A 1 122 ? 5.056 0.131 -19.267 1.00 85.56 122 PHE A N 1
ATOM 973 C CA . PHE A 1 122 ? 4.473 0.008 -20.600 1.00 85.56 122 PHE A CA 1
ATOM 974 C C . PHE A 1 122 ? 5.234 0.863 -21.621 1.00 85.56 122 PHE A C 1
ATOM 976 O O . PHE A 1 122 ? 5.688 0.338 -22.633 1.00 85.56 122 PHE A O 1
ATOM 983 N N . LEU A 1 123 ? 5.451 2.149 -21.327 1.00 84.19 123 LEU A N 1
ATOM 984 C CA . LEU A 1 123 ? 6.199 3.054 -22.205 1.00 84.19 123 LEU A CA 1
ATOM 985 C C . LEU A 1 123 ? 7.629 2.565 -22.444 1.00 84.19 123 LEU A C 1
ATOM 987 O O . LEU A 1 123 ? 8.069 2.532 -23.589 1.00 84.19 123 LEU A O 1
ATOM 991 N N . ASN A 1 124 ? 8.323 2.131 -21.386 1.00 82.06 124 ASN A N 1
ATOM 992 C CA . ASN A 1 124 ? 9.682 1.603 -21.484 1.00 82.06 124 ASN A CA 1
ATOM 993 C C . ASN A 1 124 ? 9.739 0.398 -22.433 1.00 82.06 124 ASN A C 1
ATOM 995 O O . ASN A 1 124 ? 10.523 0.390 -23.375 1.00 82.06 124 ASN A O 1
ATOM 999 N N . SER A 1 125 ? 8.869 -0.596 -22.233 1.00 79.88 125 SER A N 1
ATOM 1000 C CA . SER A 1 125 ? 8.839 -1.810 -23.062 1.00 79.88 125 SER A CA 1
ATOM 1001 C C . SER A 1 125 ? 8.449 -1.547 -24.523 1.00 79.88 125 SER A C 1
ATOM 1003 O O . SER A 1 125 ? 9.047 -2.140 -25.421 1.00 79.88 125 SER A O 1
ATOM 1005 N N . HIS A 1 126 ? 7.504 -0.636 -24.781 1.00 80.56 126 HIS A N 1
ATOM 1006 C CA . HIS A 1 126 ? 7.073 -0.299 -26.142 1.00 80.56 126 HIS A CA 1
ATOM 1007 C C . HIS A 1 126 ? 8.134 0.504 -26.904 1.00 80.56 126 HIS A C 1
ATOM 1009 O O . HIS A 1 126 ? 8.488 0.150 -28.026 1.00 80.56 126 HIS A O 1
ATOM 1015 N N . TRP A 1 127 ? 8.699 1.543 -26.281 1.00 74.50 127 TRP A N 1
ATOM 1016 C CA . TRP A 1 127 ? 9.754 2.355 -26.900 1.00 74.50 127 TRP A CA 1
ATOM 1017 C C . TRP A 1 127 ? 11.019 1.535 -27.163 1.00 74.50 127 TRP A C 1
ATOM 1019 O O . TRP A 1 127 ? 11.698 1.736 -28.169 1.00 74.50 127 TRP A O 1
ATOM 1029 N N . LEU A 1 128 ? 11.320 0.567 -26.293 1.00 70.06 128 LEU A N 1
ATOM 1030 C CA . LEU A 1 128 ? 12.436 -0.356 -26.488 1.00 70.06 128 LEU A CA 1
ATOM 1031 C C . LEU A 1 128 ? 12.280 -1.236 -27.725 1.00 70.06 128 LEU A C 1
ATOM 1033 O O . LEU A 1 128 ? 13.257 -1.463 -28.439 1.00 70.06 128 LEU A O 1
ATOM 1037 N N . ALA A 1 129 ? 11.065 -1.716 -27.987 1.00 68.56 129 ALA A N 1
ATOM 1038 C CA . ALA A 1 129 ? 10.786 -2.519 -29.169 1.00 68.56 129 ALA A CA 1
ATOM 1039 C C . ALA A 1 129 ? 11.005 -1.716 -30.465 1.00 68.56 129 ALA A C 1
ATOM 1041 O O . ALA A 1 129 ? 11.535 -2.252 -31.436 1.00 68.56 129 ALA A O 1
ATOM 1042 N N . GLU A 1 130 ? 10.666 -0.424 -30.463 1.00 74.25 130 GLU A N 1
ATOM 1043 C CA . GLU A 1 130 ? 10.819 0.456 -31.629 1.00 74.25 130 GLU A CA 1
ATOM 1044 C C . GLU A 1 130 ? 12.267 0.904 -31.877 1.00 74.25 130 GLU A C 1
ATOM 1046 O O . GLU A 1 130 ? 12.670 1.080 -33.026 1.00 74.25 130 GLU A O 1
ATOM 1051 N N . LEU A 1 131 ? 13.071 1.064 -30.821 1.00 68.81 131 LEU A N 1
ATOM 1052 C CA . LEU A 1 131 ? 14.467 1.518 -30.913 1.00 68.81 131 LEU A CA 1
ATOM 1053 C C . LEU A 1 131 ? 15.471 0.381 -31.180 1.00 68.81 131 LEU A C 1
ATOM 1055 O O . LEU A 1 131 ? 16.600 0.643 -31.603 1.00 68.81 131 LEU A O 1
ATOM 1059 N N . SER A 1 132 ? 15.054 -0.877 -31.006 1.00 63.22 132 SER A N 1
ATOM 1060 C CA . SER A 1 132 ? 15.846 -2.089 -31.272 1.00 63.22 132 SER A CA 1
ATOM 1061 C C . SER A 1 132 ? 16.555 -2.170 -32.643 1.00 63.22 132 SER A C 1
ATOM 1063 O O . SER A 1 132 ? 17.609 -2.809 -32.687 1.00 63.22 132 SER A O 1
ATOM 1065 N N . PRO A 1 133 ? 16.054 -1.600 -33.761 1.00 68.31 133 PRO A N 1
ATOM 1066 C CA . PRO A 1 133 ? 16.724 -1.694 -35.064 1.00 68.31 133 PRO A CA 1
ATOM 1067 C C . PRO A 1 133 ? 18.032 -0.892 -35.163 1.00 68.31 133 PRO A C 1
ATOM 1069 O O . PRO A 1 133 ? 18.820 -1.113 -36.082 1.00 68.31 133 PRO A O 1
ATOM 1072 N N . TYR A 1 134 ? 18.285 0.042 -34.241 1.00 68.00 134 TYR A N 1
ATOM 1073 C CA . TYR A 1 134 ? 19.424 0.960 -34.299 1.00 68.00 134 TYR A CA 1
ATOM 1074 C C . TYR A 1 134 ? 20.572 0.482 -33.395 1.00 68.00 134 TYR A C 1
ATOM 1076 O O . TYR A 1 134 ? 20.844 1.047 -32.336 1.00 68.00 134 TYR A O 1
ATOM 1084 N N . SER A 1 135 ? 21.284 -0.561 -33.836 1.00 59.50 135 SER A N 1
ATOM 1085 C CA . SER A 1 135 ? 22.345 -1.256 -33.077 1.00 59.50 135 SER A CA 1
ATOM 1086 C C . SER A 1 135 ? 23.513 -0.376 -32.603 1.00 59.50 135 SER A C 1
ATOM 1088 O O . SER A 1 135 ? 24.216 -0.752 -31.670 1.00 59.50 135 SER A O 1
ATOM 1090 N N . ASN A 1 136 ? 23.726 0.799 -33.206 1.00 66.19 136 ASN A N 1
ATOM 1091 C CA . ASN A 1 136 ? 24.826 1.709 -32.854 1.00 66.19 136 ASN A CA 1
ATOM 1092 C C . ASN A 1 136 ? 24.523 2.640 -31.666 1.00 66.19 136 ASN A C 1
ATOM 1094 O O . ASN A 1 136 ? 25.418 3.346 -31.213 1.00 66.19 136 ASN A O 1
ATOM 1098 N N . LEU A 1 137 ? 23.291 2.649 -31.145 1.00 65.44 137 LEU A N 1
ATOM 1099 C CA . LEU A 1 137 ? 22.906 3.447 -29.971 1.00 65.44 137 LEU A CA 1
ATOM 1100 C C . LEU A 1 137 ? 22.893 2.637 -28.666 1.00 65.44 137 LEU A C 1
ATOM 1102 O O . LEU A 1 137 ? 22.473 3.160 -27.636 1.00 65.44 137 LEU A O 1
ATOM 1106 N N . TYR A 1 138 ? 23.381 1.391 -28.703 1.00 68.38 138 TYR A N 1
ATOM 1107 C CA . TYR A 1 138 ? 23.201 0.387 -27.650 1.00 68.38 138 TYR A CA 1
ATOM 1108 C C . TYR A 1 138 ? 23.620 0.863 -26.249 1.00 68.38 138 TYR A C 1
ATOM 1110 O O . TYR A 1 138 ? 22.913 0.612 -25.272 1.00 68.38 138 TYR A O 1
ATOM 1118 N N . GLU A 1 139 ? 24.731 1.598 -26.143 1.00 73.88 139 GLU A N 1
ATOM 1119 C CA . GLU A 1 139 ? 25.202 2.138 -24.862 1.00 73.88 139 GLU A C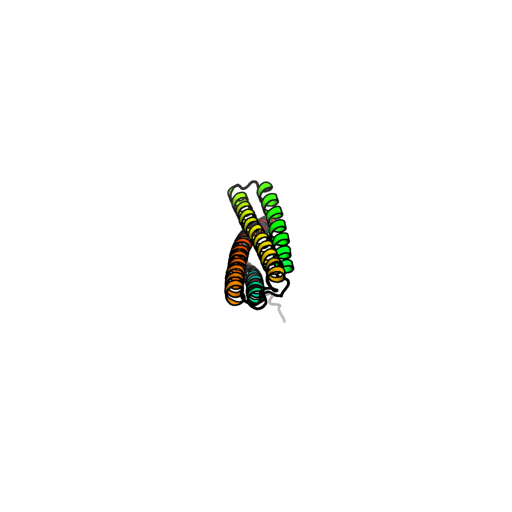A 1
ATOM 1120 C C . GLU A 1 139 ? 24.265 3.220 -24.310 1.00 73.88 139 GLU A C 1
ATOM 1122 O O . GLU A 1 139 ? 23.851 3.147 -23.154 1.00 73.88 139 GLU A O 1
ATOM 1127 N N . ILE A 1 140 ? 23.870 4.194 -25.137 1.00 77.00 140 ILE A N 1
ATOM 1128 C CA . ILE A 1 140 ? 22.980 5.293 -24.729 1.00 77.00 140 ILE A CA 1
ATOM 1129 C C . ILE A 1 140 ? 21.592 4.747 -24.377 1.00 77.00 140 ILE A C 1
ATOM 1131 O O . ILE A 1 140 ? 21.026 5.113 -23.346 1.00 77.00 140 ILE A O 1
ATOM 1135 N N . THR A 1 141 ? 21.062 3.827 -25.187 1.00 74.25 141 THR A N 1
ATOM 1136 C CA . THR A 1 141 ? 19.785 3.163 -24.900 1.00 74.25 141 THR A CA 1
ATOM 1137 C C . THR A 1 141 ? 19.862 2.347 -23.613 1.00 74.25 141 THR A C 1
ATOM 1139 O O . THR A 1 141 ? 18.935 2.407 -22.814 1.00 74.25 141 THR A O 1
ATOM 1142 N N . GLY A 1 142 ? 20.983 1.667 -23.346 1.00 77.00 142 GLY A N 1
ATOM 1143 C CA . GLY A 1 142 ? 21.216 0.928 -22.101 1.00 77.00 142 GLY A CA 1
ATOM 1144 C C . GLY A 1 142 ? 21.130 1.807 -20.850 1.00 77.00 142 GLY A C 1
ATOM 1145 O O . GLY A 1 142 ? 20.450 1.454 -19.885 1.00 77.00 142 GLY A O 1
ATOM 1146 N N . TRP A 1 143 ? 21.760 2.986 -20.874 1.00 81.69 143 TRP A N 1
ATOM 1147 C CA . TRP A 1 143 ? 21.684 3.946 -19.766 1.00 81.69 143 TRP A CA 1
ATOM 1148 C C . TRP A 1 143 ? 20.263 4.462 -19.534 1.00 81.69 143 TRP A C 1
ATOM 1150 O O . TRP A 1 143 ? 19.816 4.514 -18.389 1.00 81.69 143 TRP A O 1
ATOM 1160 N N . ILE A 1 144 ? 19.537 4.799 -20.604 1.00 81.12 144 ILE A N 1
ATOM 1161 C CA . ILE A 1 144 ? 18.151 5.280 -20.510 1.00 81.12 144 ILE A CA 1
ATOM 1162 C C . ILE A 1 144 ? 17.248 4.210 -19.877 1.00 81.12 144 ILE A C 1
ATOM 1164 O O . ILE A 1 144 ? 16.489 4.525 -18.961 1.00 81.12 144 ILE A O 1
ATOM 1168 N N . ILE A 1 145 ? 17.382 2.946 -20.291 1.00 79.25 145 ILE A N 1
ATOM 1169 C CA . ILE A 1 145 ? 16.626 1.817 -19.720 1.00 79.25 145 ILE A CA 1
ATOM 1170 C C . ILE A 1 145 ? 16.889 1.684 -18.224 1.00 79.25 145 ILE A C 1
ATOM 1172 O O . ILE A 1 145 ? 15.948 1.550 -17.445 1.00 79.25 145 ILE A O 1
ATOM 1176 N N . ASN A 1 146 ? 18.156 1.742 -17.811 1.00 82.75 146 ASN A N 1
ATOM 1177 C CA . ASN A 1 146 ? 18.526 1.603 -16.405 1.00 82.75 146 ASN A CA 1
ATOM 1178 C C . ASN A 1 146 ? 17.980 2.758 -15.555 1.00 82.75 146 ASN A C 1
ATOM 1180 O O . ASN A 1 146 ? 17.508 2.528 -14.443 1.00 82.75 146 ASN A O 1
ATOM 1184 N N . ILE A 1 147 ? 17.993 3.987 -16.081 1.00 87.12 147 ILE A N 1
ATOM 1185 C CA . ILE A 1 147 ? 17.423 5.159 -15.401 1.00 87.12 147 ILE A CA 1
ATOM 1186 C C . ILE A 1 147 ? 15.903 5.013 -15.255 1.00 87.12 147 ILE A C 1
ATOM 1188 O O . ILE A 1 147 ? 15.373 5.225 -14.164 1.00 87.12 147 ILE A O 1
ATOM 1192 N N . ILE A 1 148 ? 15.199 4.617 -16.321 1.00 85.12 148 ILE A N 1
ATOM 1193 C CA . ILE A 1 148 ? 13.745 4.400 -16.279 1.00 85.12 148 ILE A CA 1
ATOM 1194 C C . ILE A 1 148 ? 13.402 3.243 -15.334 1.00 85.12 148 ILE A C 1
ATOM 1196 O O . ILE A 1 148 ? 12.487 3.369 -14.524 1.00 85.12 148 ILE A O 1
ATOM 1200 N N . GLY A 1 149 ? 14.160 2.146 -15.373 1.00 84.12 149 GLY A N 1
ATOM 1201 C CA . GLY A 1 149 ? 14.003 1.016 -14.458 1.00 84.12 149 GLY A CA 1
ATOM 1202 C C . GLY A 1 149 ? 14.189 1.418 -12.993 1.00 84.12 149 GLY A C 1
ATOM 1203 O O . GLY A 1 149 ? 13.355 1.085 -12.152 1.00 84.12 149 GLY A O 1
ATOM 1204 N N . ALA A 1 150 ? 15.224 2.207 -12.687 1.00 87.75 150 ALA A N 1
ATOM 1205 C CA . ALA A 1 150 ? 15.448 2.748 -11.347 1.00 87.75 150 ALA A CA 1
ATOM 1206 C C . ALA A 1 150 ? 14.313 3.687 -10.900 1.00 87.75 150 ALA A C 1
ATOM 1208 O O . ALA A 1 150 ? 13.905 3.655 -9.737 1.00 87.75 150 ALA A O 1
ATOM 1209 N N . LEU A 1 151 ? 13.765 4.491 -11.816 1.00 90.19 151 LEU A N 1
ATOM 1210 C CA . LEU A 1 151 ? 12.617 5.352 -11.536 1.00 90.19 151 LEU A CA 1
ATOM 1211 C C . LEU A 1 151 ? 11.353 4.532 -11.248 1.00 90.19 151 LEU A C 1
ATOM 1213 O O . LEU A 1 151 ? 10.660 4.817 -10.273 1.00 90.19 151 LEU A O 1
ATOM 1217 N N . ILE A 1 152 ? 11.072 3.496 -12.046 1.00 89.62 152 ILE A N 1
ATOM 1218 C CA . ILE A 1 152 ? 9.956 2.568 -11.811 1.00 89.62 152 ILE A CA 1
ATOM 1219 C C . ILE A 1 152 ? 10.097 1.933 -10.427 1.00 89.62 152 ILE A C 1
ATOM 1221 O O . ILE A 1 152 ? 9.148 1.955 -9.647 1.00 89.62 152 ILE A O 1
ATOM 1225 N N . TYR A 1 153 ? 11.289 1.441 -10.086 1.00 89.75 153 TYR A N 1
ATOM 1226 C CA . TYR A 1 153 ? 11.565 0.868 -8.771 1.00 89.75 153 TYR A CA 1
ATOM 1227 C C . TYR A 1 153 ? 11.286 1.854 -7.632 1.00 89.75 153 TYR A C 1
ATOM 1229 O O . TYR A 1 153 ? 10.600 1.514 -6.668 1.00 89.75 153 TYR A O 1
ATOM 1237 N N . LEU A 1 154 ? 11.774 3.091 -7.754 1.00 92.62 154 LEU A N 1
ATOM 1238 C CA . LEU A 1 154 ? 11.550 4.137 -6.760 1.00 92.62 154 LEU A CA 1
ATOM 1239 C C . LEU A 1 154 ? 10.055 4.427 -6.576 1.00 92.62 154 LEU A C 1
ATOM 1241 O O . LEU A 1 154 ? 9.575 4.489 -5.445 1.00 92.62 154 LEU A O 1
ATOM 1245 N N . VAL A 1 155 ? 9.312 4.564 -7.676 1.00 93.38 155 VAL A N 1
ATOM 1246 C CA . VAL A 1 155 ? 7.863 4.809 -7.658 1.00 93.38 155 VAL A CA 1
ATOM 1247 C C . VAL A 1 155 ? 7.124 3.648 -6.989 1.00 93.38 155 VAL A C 1
ATOM 1249 O O . VAL A 1 155 ? 6.285 3.886 -6.119 1.00 93.38 155 VAL A O 1
ATOM 1252 N N . LEU A 1 156 ? 7.464 2.402 -7.330 1.00 92.38 156 LEU A N 1
ATOM 1253 C CA . LEU A 1 156 ? 6.882 1.210 -6.708 1.00 92.38 156 LEU A CA 1
ATOM 1254 C C . LEU A 1 156 ? 7.177 1.139 -5.211 1.00 92.38 156 LEU A C 1
ATOM 1256 O O . LEU A 1 156 ? 6.283 0.833 -4.425 1.00 92.38 156 LEU A O 1
ATOM 1260 N N . TYR A 1 157 ? 8.405 1.460 -4.808 1.00 93.75 157 TYR A N 1
ATOM 1261 C CA . TYR A 1 157 ? 8.811 1.445 -3.409 1.00 93.75 157 TYR A CA 1
ATOM 1262 C C . TYR A 1 157 ? 8.055 2.498 -2.593 1.00 93.75 157 TYR A C 1
ATOM 1264 O O . TYR A 1 157 ? 7.500 2.191 -1.537 1.00 93.75 157 TYR A O 1
ATOM 1272 N N . VAL A 1 158 ? 7.959 3.733 -3.097 1.00 95.62 158 VAL A N 1
ATOM 1273 C CA . VAL A 1 158 ? 7.177 4.795 -2.443 1.00 95.62 158 VAL A CA 1
ATOM 1274 C C . VAL A 1 158 ? 5.689 4.429 -2.409 1.00 95.62 158 VAL A C 1
ATOM 1276 O O . VAL A 1 158 ? 5.027 4.656 -1.393 1.00 95.62 158 VAL A O 1
ATOM 1279 N N . GLY A 1 159 ? 5.172 3.809 -3.475 1.00 94.88 159 GLY A N 1
ATOM 1280 C CA . GLY A 1 159 ? 3.804 3.295 -3.542 1.00 94.88 159 GLY A CA 1
ATOM 1281 C C . GLY A 1 159 ? 3.524 2.253 -2.463 1.00 94.88 159 GLY A C 1
ATOM 1282 O O . GLY A 1 159 ? 2.553 2.387 -1.716 1.00 94.88 159 GLY A O 1
ATOM 1283 N N . LEU A 1 160 ? 4.425 1.279 -2.310 1.00 94.69 160 LEU A N 1
ATOM 1284 C CA . LEU A 1 160 ? 4.366 0.245 -1.279 1.00 94.69 160 LEU A CA 1
ATOM 1285 C C . LEU A 1 160 ? 4.398 0.843 0.131 1.00 94.69 160 LEU A C 1
ATOM 1287 O O . LEU A 1 160 ? 3.562 0.492 0.961 1.00 94.69 160 LEU A O 1
ATOM 1291 N N . MET A 1 161 ? 5.314 1.777 0.398 1.00 95.12 161 MET A N 1
ATOM 1292 C CA . MET A 1 161 ? 5.408 2.450 1.698 1.00 95.12 161 MET A CA 1
ATOM 1293 C C . MET A 1 161 ? 4.135 3.239 2.025 1.00 95.12 161 MET A C 1
ATOM 1295 O O . MET A 1 161 ? 3.640 3.179 3.151 1.00 95.12 161 MET A O 1
ATOM 1299 N N . SER A 1 162 ? 3.576 3.944 1.037 1.00 95.12 162 SER A N 1
ATOM 1300 C CA . SER A 1 162 ? 2.326 4.691 1.194 1.00 95.12 162 SER A CA 1
ATOM 1301 C C . SER A 1 162 ? 1.149 3.759 1.482 1.00 95.12 162 SER A C 1
ATOM 1303 O O . SER A 1 162 ? 0.418 3.975 2.448 1.00 95.12 162 SER A O 1
ATOM 1305 N N . ALA A 1 163 ? 0.987 2.692 0.696 1.00 94.62 163 ALA A N 1
ATOM 1306 C CA . ALA A 1 163 ? -0.077 1.714 0.896 1.00 94.62 163 ALA A CA 1
ATOM 1307 C C . ALA A 1 163 ? 0.034 1.033 2.268 1.00 94.62 163 ALA A C 1
ATOM 1309 O O . ALA A 1 163 ? -0.957 0.946 2.992 1.00 94.62 163 ALA A O 1
ATOM 1310 N N . ASN A 1 164 ? 1.246 0.634 2.670 1.00 93.94 164 ASN A N 1
ATOM 1311 C CA . ASN A 1 164 ? 1.486 0.002 3.964 1.00 93.94 164 ASN A CA 1
ATOM 1312 C C . ASN A 1 164 ? 1.149 0.943 5.132 1.00 93.94 164 ASN A C 1
ATOM 1314 O O . ASN A 1 164 ? 0.479 0.539 6.077 1.00 93.94 164 ASN A O 1
ATOM 1318 N N . ALA A 1 165 ? 1.527 2.223 5.046 1.00 93.56 165 ALA A N 1
ATOM 1319 C CA . ALA A 1 165 ? 1.148 3.214 6.053 1.00 93.56 165 ALA A CA 1
ATOM 1320 C C . ALA A 1 165 ? -0.380 3.344 6.194 1.00 93.56 165 ALA A C 1
ATOM 1322 O O . ALA A 1 165 ? -0.886 3.430 7.313 1.00 93.56 165 ALA A O 1
ATOM 1323 N N . GLY A 1 166 ? -1.118 3.319 5.078 1.00 92.50 166 GLY A N 1
ATOM 1324 C CA . GLY A 1 166 ? -2.583 3.315 5.095 1.00 92.50 166 GLY A CA 1
ATOM 1325 C C . GLY A 1 166 ? -3.163 2.061 5.755 1.00 92.50 166 GLY A C 1
ATOM 1326 O O . GLY A 1 166 ? -4.021 2.170 6.631 1.00 92.50 166 GLY A O 1
ATOM 1327 N N . ILE A 1 167 ? -2.645 0.879 5.401 1.00 92.81 167 ILE A N 1
ATOM 1328 C CA . ILE A 1 167 ? -3.064 -0.406 5.985 1.00 92.81 167 ILE A CA 1
ATOM 1329 C C . ILE A 1 167 ? -2.853 -0.413 7.503 1.00 92.81 167 ILE A C 1
ATOM 1331 O O . ILE A 1 167 ? -3.779 -0.770 8.227 1.00 92.81 167 ILE A O 1
ATOM 1335 N N . ILE A 1 168 ? -1.695 0.041 7.995 1.00 91.44 168 ILE A N 1
ATOM 1336 C CA . ILE A 1 168 ? -1.392 0.095 9.436 1.00 91.44 168 ILE A CA 1
ATOM 1337 C C . ILE A 1 168 ? -2.419 0.955 10.183 1.00 91.44 168 ILE A C 1
ATOM 1339 O O . ILE A 1 168 ? -2.897 0.578 11.253 1.00 91.44 168 ILE A O 1
ATOM 1343 N N . VAL A 1 169 ? -2.779 2.120 9.637 1.00 91.69 169 VAL A N 1
ATOM 1344 C CA . VAL A 1 169 ? -3.740 3.020 10.294 1.00 91.69 169 VAL A CA 1
ATOM 1345 C C . VAL A 1 169 ? -5.140 2.404 10.322 1.00 91.69 169 VAL A C 1
ATOM 1347 O O . VAL A 1 169 ? -5.761 2.370 11.386 1.00 91.69 169 VAL A O 1
ATOM 1350 N N . LEU A 1 170 ? -5.615 1.862 9.195 1.00 90.56 170 LEU A N 1
ATOM 1351 C CA . LEU A 1 170 ? -6.902 1.155 9.119 1.00 90.56 170 LEU A CA 1
ATOM 1352 C C . LEU A 1 170 ? -6.969 -0.018 10.085 1.00 90.56 170 LEU A C 1
ATOM 1354 O O . LEU A 1 170 ? -7.961 -0.202 10.788 1.00 90.56 170 LEU A O 1
ATOM 1358 N N . HIS A 1 171 ? -5.905 -0.807 10.125 1.00 87.94 171 HIS A N 1
ATOM 1359 C CA . HIS A 1 171 ? -5.834 -1.994 10.948 1.00 87.94 171 HIS A CA 1
ATOM 1360 C C . HIS A 1 171 ? -5.867 -1.656 12.442 1.00 87.94 171 HIS A C 1
ATOM 1362 O O . HIS A 1 171 ? -6.663 -2.235 13.186 1.00 87.94 171 HIS A O 1
ATOM 1368 N N . ARG A 1 172 ? -5.079 -0.665 12.878 1.00 86.25 172 ARG A N 1
ATOM 1369 C CA . ARG A 1 172 ? -5.093 -0.178 14.267 1.00 86.25 172 ARG A CA 1
ATOM 1370 C C . ARG A 1 172 ? -6.459 0.357 14.676 1.00 86.25 172 ARG A C 1
ATOM 1372 O O . ARG A 1 172 ? -6.900 0.076 15.790 1.00 86.25 172 ARG A O 1
ATOM 1379 N N . ASP A 1 173 ? -7.137 1.087 13.790 1.00 87.94 173 ASP A N 1
ATOM 1380 C CA . ASP A 1 173 ? -8.492 1.554 14.077 1.00 87.94 173 ASP A CA 1
ATOM 1381 C C . ASP A 1 173 ? -9.462 0.374 14.235 1.00 87.94 173 ASP A C 1
ATOM 1383 O O . ASP A 1 173 ? -10.147 0.267 15.253 1.00 87.94 173 ASP A O 1
ATOM 1387 N N . LEU A 1 174 ? -9.487 -0.569 13.286 1.00 85.12 174 LEU A N 1
ATOM 1388 C CA . LEU A 1 174 ? -10.358 -1.750 13.348 1.00 85.12 174 LEU A CA 1
ATOM 1389 C C . LEU A 1 174 ? -10.160 -2.555 14.641 1.00 85.12 174 LEU A C 1
ATOM 1391 O O . LEU A 1 174 ? -11.147 -2.921 15.286 1.00 85.12 174 LEU A O 1
ATOM 1395 N N . LEU A 1 175 ? -8.911 -2.758 15.070 1.00 80.88 175 LEU A N 1
ATOM 1396 C CA . LEU A 1 175 ? -8.586 -3.428 16.331 1.00 80.88 175 LEU A CA 1
ATOM 1397 C C . LEU A 1 175 ? -9.143 -2.685 17.547 1.00 80.88 175 LEU A C 1
ATOM 1399 O O . LEU A 1 175 ? -9.817 -3.290 18.387 1.00 80.88 175 LEU A O 1
ATOM 1403 N N . ALA A 1 176 ? -8.925 -1.370 17.625 1.00 81.56 176 ALA A N 1
ATOM 1404 C CA . ALA A 1 176 ? -9.445 -0.554 18.719 1.00 81.56 176 ALA A CA 1
ATOM 1405 C C . ALA A 1 176 ? -10.979 -0.647 18.819 1.00 81.56 176 ALA A C 1
ATOM 1407 O O . ALA A 1 176 ? -11.542 -0.691 19.915 1.00 81.56 176 ALA A O 1
ATOM 1408 N N . ASN A 1 177 ? -11.675 -0.744 17.685 1.00 79.50 177 ASN A N 1
ATOM 1409 C CA . ASN A 1 177 ? -13.132 -0.880 17.667 1.00 79.50 177 ASN A CA 1
ATOM 1410 C C . ASN A 1 177 ? -13.631 -2.263 18.063 1.00 79.50 177 ASN A C 1
ATOM 1412 O O . ASN A 1 177 ? -14.655 -2.359 18.742 1.00 79.50 177 ASN A O 1
ATOM 1416 N N . MET A 1 178 ? -12.938 -3.329 17.657 1.00 78.94 178 MET A N 1
ATOM 1417 C CA . MET A 1 178 ? -13.286 -4.683 18.090 1.00 78.94 178 MET A CA 1
ATOM 1418 C C . MET A 1 178 ? -13.153 -4.822 19.609 1.00 78.94 178 MET A C 1
ATOM 1420 O O . MET A 1 178 ? -14.037 -5.396 20.245 1.00 78.94 178 MET A O 1
ATOM 1424 N N . HIS A 1 179 ? -12.112 -4.230 20.205 1.00 74.12 179 HIS A N 1
ATOM 1425 C CA . HIS A 1 179 ? -11.958 -4.187 21.659 1.00 74.12 179 HIS A CA 1
ATOM 1426 C C . HIS A 1 179 ? -13.093 -3.410 22.341 1.00 74.12 179 HIS A C 1
ATOM 1428 O O . HIS A 1 179 ? -13.743 -3.970 23.223 1.00 74.12 179 HIS A O 1
ATOM 1434 N N . ARG A 1 180 ? -13.417 -2.194 21.869 1.00 73.50 180 ARG A N 1
ATOM 1435 C CA . ARG A 1 18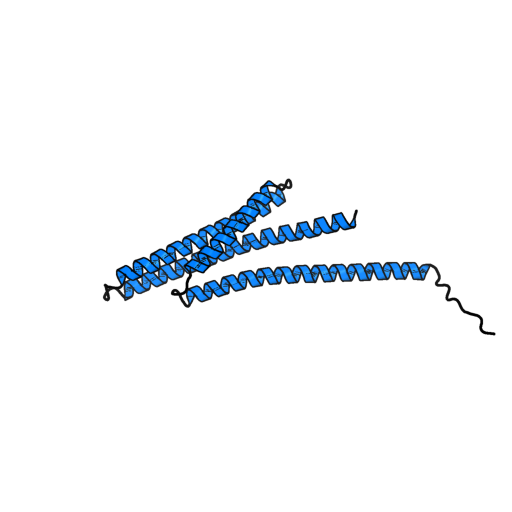0 ? -14.538 -1.393 22.407 1.00 73.50 180 ARG A CA 1
ATOM 1436 C C . ARG A 1 180 ? -15.884 -2.127 22.338 1.00 73.50 180 ARG A C 1
ATOM 1438 O O . ARG A 1 180 ? -16.678 -2.058 23.272 1.00 73.50 180 ARG A O 1
ATOM 1445 N N . ARG A 1 181 ? -16.162 -2.848 21.243 1.00 74.62 181 ARG A N 1
ATOM 1446 C CA . ARG A 1 181 ? -17.406 -3.630 21.105 1.00 74.62 181 ARG A CA 1
ATOM 1447 C C . ARG A 1 181 ? -17.465 -4.823 22.050 1.00 74.62 181 ARG A C 1
ATOM 1449 O O . ARG A 1 181 ? -18.534 -5.105 22.578 1.00 74.62 181 ARG A O 1
ATOM 1456 N N . LYS A 1 182 ? -16.343 -5.515 22.261 1.00 72.06 182 LYS A N 1
ATOM 1457 C CA . LYS A 1 182 ? -16.286 -6.656 23.178 1.00 72.06 182 LYS A CA 1
ATOM 1458 C C . LYS A 1 182 ? -16.552 -6.227 24.621 1.00 72.06 182 LYS A C 1
ATOM 1460 O O . LYS A 1 182 ? -17.339 -6.875 25.295 1.00 72.06 182 LYS A O 1
ATOM 1465 N N . GLU A 1 183 ? -15.973 -5.104 25.045 1.00 67.25 183 GLU A N 1
ATOM 1466 C CA . GLU A 1 183 ? -16.239 -4.527 26.367 1.00 67.25 183 GLU A CA 1
ATOM 1467 C C . GLU A 1 183 ? -17.728 -4.212 26.547 1.00 67.25 183 GLU A C 1
ATOM 1469 O O . GLU A 1 183 ? -18.310 -4.630 27.537 1.00 67.25 183 GLU A O 1
ATOM 1474 N N . MET A 1 184 ? -18.378 -3.571 25.567 1.00 63.38 184 MET A N 1
ATOM 1475 C CA . MET A 1 184 ? -19.821 -3.288 25.641 1.00 63.38 184 MET A CA 1
ATOM 1476 C C . MET A 1 184 ? -20.691 -4.545 25.780 1.00 63.38 184 MET A C 1
ATOM 1478 O O . MET A 1 184 ? -21.670 -4.507 26.516 1.00 63.38 184 MET A O 1
ATOM 1482 N N . ILE A 1 185 ? -20.344 -5.643 25.100 1.00 69.31 185 ILE A N 1
ATOM 1483 C CA . ILE A 1 185 ? -21.074 -6.916 25.215 1.00 69.31 185 ILE A CA 1
ATOM 1484 C C . ILE A 1 185 ? -20.878 -7.537 26.601 1.00 69.31 185 ILE A C 1
ATOM 1486 O O . ILE A 1 185 ? -21.827 -8.073 27.153 1.00 69.31 185 ILE A O 1
ATOM 1490 N N . ASP A 1 186 ? -19.681 -7.438 27.182 1.00 64.50 186 ASP A N 1
ATOM 1491 C CA . ASP A 1 186 ? -19.397 -7.978 28.518 1.00 64.50 186 ASP A CA 1
ATOM 1492 C C . ASP A 1 186 ? -20.114 -7.196 29.650 1.00 64.50 186 ASP A C 1
ATOM 1494 O O . ASP A 1 186 ? -20.200 -7.694 30.775 1.00 64.50 186 ASP A O 1
ATOM 1498 N N . TYR A 1 187 ? -20.620 -5.985 29.371 1.00 55.03 187 TYR A N 1
ATOM 1499 C CA . TYR A 1 187 ? -21.398 -5.157 30.308 1.00 55.03 187 TYR A CA 1
ATOM 1500 C C . TYR A 1 187 ? -22.926 -5.283 30.158 1.00 55.03 187 TYR A C 1
ATOM 1502 O O . TYR A 1 187 ? -23.643 -4.756 31.013 1.00 55.03 187 TYR A O 1
ATOM 1510 N N . MET A 1 188 ? -23.419 -5.928 29.095 1.00 51.84 188 MET A N 1
ATOM 1511 C CA . MET A 1 188 ? -24.848 -6.189 28.852 1.00 51.84 188 MET A CA 1
ATOM 1512 C C . MET A 1 188 ? -25.259 -7.562 29.380 1.00 51.84 188 MET A C 1
ATOM 1514 O O . MET A 1 188 ? -26.371 -7.641 29.947 1.00 51.84 188 MET A O 1
#

Secondary structure (DSSP, 8-state):
----------THHHHHHHHHHHHHHHHHHHHHHHHHHHHHHHHHHHHHHHHHHHHHHHHH-TTS-HHHHHHHHHHHHHHHHHHHHHHHHH---HHHHHHHHHHHHHHHHHHHHHHHHHHHHHHHHHHHHHHTT-GGGHHHHHHHHHHHHHHHHHHHHHHHHHHHHHHHHHHHHHHHHHHHHHHHHHT-